Protein AF-A0A0D6EN74-F1 (afdb_monomer)

Radius of gyration: 19.86 Å; Cα contacts (8 Å, |Δi|>4): 616; chains: 1; bounding box: 44×55×67 Å

Foldseek 3Di:
DLVVPLAPVQQWGALVSQQVSCCVQAVADNAASNVLLCLLLLQFFALLRRIGGNDFDDDDAPFALPDPPPPPDTRGWQDPRGDYPLNRQDPVNDPGGGCLDELRQAFFLAQFAHGCVVPVRGRDHGHQVSVVQLQVLCVVVPQFLALSSLLLSSQVSQVVCVVPPPPGHAELNRLLNRQQVSLCQQAGQAAQRTGHCQRRQLQSQWDQHPVRGIGGHDRDGGPNGDHHPHRAHDLVRRLQRSLSSCVSHDQDPYPCSVCSVVVPQLVSLLVSLVSSVVVSPDPDDDSSVVSSQVVSVSSCCVSPVVDDFDFDDDDDDDRRRDHDPDRPDPDDD

Secondary structure (DSSP, 8-state):
-GGGTSS-TTSEEEHHHHHHHHHHHH-B-HHHHHHHHHHHHHHHEETTTTEEE--------SSBSSS--------S---GGG--TTSTT-TTT-S--GGG-BTTTB-SS-SSS--GGGTTT--SS--HHHHHHHHHHHHHTTSS--HHHHHHHHHHHHHHHHHH-TT----HHHHHHHHHHHHHHHHHSSBTTB--HHHHHHHHTEEE-TTS-EEE----PPTT----SS-B-IIIIIIHHHHHHHHTS-----TTHHHHHTT-HHHHHHHHHHHHHHH--S---HHHHHHHHHHHHHHHHHH-TTSPP-BPP--SS---B----SPP-----

Mean predicted aligned error: 8.68 Å

Organism: Sporidiobolus salmonicolor (NCBI:txid5005)

InterPro domains:
  IPR000028 Chloroperoxidase [PF01328] (1-229)
  IPR000028 Chloroperoxidase [PS51405] (1-240)
  IPR036851 Chloroperoxidase-like superfamily [G3DSA:1.10.489.10] (1-304)
  IPR036851 Chloroperoxidase-like superfamily [SSF47571] (1-120)

pLDDT: mean 79.27, std 16.76, range [29.66, 97.81]

Nearest PDB structures (foldseek):
  7pn7-assembly1_A  TM=7.694E-01  e=4.216E-12  Cyclocybe aegerita
  5fuj-assembly1_A  TM=8.544E-01  e=2.540E-07  Marasmius rotula
  8iag-assembly1_B  TM=7.886E-01  e=6.480E-07  Daldinia caldariorum
  7o1z-assembly1_A  TM=7.213E-01  e=5.331E-06  Hypoxylon sp. EC38
  2vml-assembly1_C  TM=6.020E-01  e=3.339E+00  Gloeobacter violaceus

Structure (mmCIF, N/CA/C/O backbone):
data_AF-A0A0D6EN74-F1
#
_entry.id   AF-A0A0D6EN74-F1
#
loop_
_atom_site.group_PDB
_atom_site.id
_atom_site.type_symbol
_atom_site.label_atom_id
_atom_site.label_alt_id
_atom_site.label_comp_id
_atom_site.label_asym_id
_atom_site.label_entity_id
_atom_site.label_seq_id
_atom_site.pdbx_PDB_ins_code
_atom_site.Cartn_x
_atom_site.Cartn_y
_atom_site.Cartn_z
_atom_site.occupancy
_atom_site.B_iso_or_equiv
_atom_site.auth_seq_id
_atom_site.auth_comp_id
_atom_site.auth_asym_id
_atom_site.auth_atom_id
_atom_site.pdbx_PDB_model_num
ATOM 1 N N . MET A 1 1 ? -6.741 -11.408 -1.636 1.00 91.38 1 MET A N 1
ATOM 2 C CA . MET A 1 1 ? -7.138 -12.039 -2.927 1.00 91.38 1 MET A CA 1
ATOM 3 C C . MET A 1 1 ? -6.604 -13.466 -3.103 1.00 91.38 1 MET A C 1
ATOM 5 O O . MET A 1 1 ? -7.407 -14.356 -3.370 1.00 91.38 1 MET A O 1
ATOM 9 N N . ALA A 1 2 ? -5.298 -13.719 -2.928 1.00 90.31 2 ALA A N 1
ATOM 10 C CA . ALA A 1 2 ? -4.702 -15.060 -3.064 1.00 90.31 2 ALA A CA 1
ATOM 11 C C . ALA A 1 2 ? -5.378 -16.127 -2.175 1.00 90.31 2 ALA A C 1
ATOM 13 O O . ALA A 1 2 ? -5.726 -17.198 -2.669 1.00 90.31 2 ALA A O 1
ATOM 14 N N . ASN A 1 3 ? -5.710 -15.795 -0.918 1.00 87.38 3 ASN A N 1
ATOM 15 C CA . ASN A 1 3 ? -6.420 -16.680 0.028 1.00 87.38 3 ASN A CA 1
ATOM 16 C C . ASN A 1 3 ? -7.761 -17.234 -0.496 1.00 87.38 3 ASN A C 1
ATOM 18 O O . ASN A 1 3 ? -8.247 -18.255 -0.009 1.00 87.38 3 ASN A O 1
ATOM 22 N N . TYR A 1 4 ? -8.347 -16.600 -1.513 1.00 90.50 4 TYR A N 1
ATOM 23 C CA . TYR A 1 4 ? -9.648 -16.952 -2.082 1.00 90.50 4 TYR A CA 1
ATOM 24 C C . TYR A 1 4 ? -9.564 -17.442 -3.531 1.00 90.50 4 TYR A C 1
ATOM 26 O O . TYR A 1 4 ? -10.587 -17.770 -4.117 1.00 90.50 4 TYR A O 1
ATOM 34 N N . GLY A 1 5 ? -8.362 -17.550 -4.106 1.00 91.31 5 GLY A N 1
ATOM 35 C CA . GLY A 1 5 ? -8.170 -18.070 -5.462 1.00 91.31 5 GLY A CA 1
ATOM 36 C C . GLY A 1 5 ? -8.477 -17.085 -6.594 1.00 91.31 5 GLY A C 1
ATOM 37 O O . GLY A 1 5 ? -8.414 -17.486 -7.749 1.00 91.31 5 GLY A O 1
ATOM 38 N N . TYR A 1 6 ? -8.745 -15.807 -6.292 1.00 94.94 6 TYR A N 1
ATOM 39 C CA . TYR A 1 6 ? -8.762 -14.740 -7.310 1.00 94.94 6 TYR A CA 1
ATOM 40 C C . TYR A 1 6 ? -7.369 -14.485 -7.902 1.00 94.94 6 TYR A C 1
ATOM 42 O O . TYR A 1 6 ? -7.235 -14.026 -9.029 1.00 94.94 6 TYR A O 1
ATOM 50 N N . LEU A 1 7 ? -6.330 -14.802 -7.129 1.00 95.31 7 LEU A N 1
ATOM 51 C CA . LEU A 1 7 ? -4.938 -14.849 -7.560 1.00 95.31 7 LEU A CA 1
ATOM 52 C C . LEU A 1 7 ? -4.366 -16.241 -7.256 1.00 95.31 7 LEU A C 1
ATOM 54 O O . LEU A 1 7 ? -4.891 -16.922 -6.363 1.00 95.31 7 LEU A O 1
ATOM 58 N N . PRO A 1 8 ? -3.285 -16.663 -7.942 1.00 93.31 8 PRO A N 1
ATOM 59 C CA . PRO A 1 8 ? -2.522 -17.849 -7.570 1.00 93.31 8 PRO A CA 1
ATOM 60 C C . PRO A 1 8 ? -2.249 -17.904 -6.060 1.00 93.31 8 PRO A C 1
ATOM 62 O O . PRO A 1 8 ? -1.683 -16.979 -5.479 1.00 93.31 8 PRO A O 1
ATOM 65 N N . ARG A 1 9 ? -2.652 -19.003 -5.410 1.00 89.12 9 ARG A N 1
ATOM 66 C CA . ARG A 1 9 ? -2.526 -19.182 -3.948 1.00 89.12 9 ARG A CA 1
ATOM 67 C C . ARG A 1 9 ? -1.078 -19.212 -3.460 1.00 89.12 9 ARG A C 1
ATOM 69 O O . ARG A 1 9 ? -0.836 -18.974 -2.288 1.00 89.12 9 ARG A O 1
ATOM 76 N N . ASN A 1 10 ? -0.133 -19.494 -4.353 1.00 86.56 10 ASN A N 1
ATOM 77 C CA . ASN A 1 10 ? 1.298 -19.434 -4.069 1.00 86.56 10 ASN A CA 1
ATOM 78 C C . ASN A 1 10 ? 1.866 -18.008 -4.136 1.00 86.56 10 ASN A C 1
ATOM 80 O O . ASN A 1 10 ? 3.066 -17.858 -3.965 1.00 86.56 10 ASN A O 1
ATOM 84 N N . GLY A 1 11 ? 1.060 -16.983 -4.434 1.00 88.50 11 GLY A N 1
ATOM 85 C CA . GLY A 1 11 ? 1.479 -15.577 -4.446 1.00 88.50 11 GLY A CA 1
ATOM 86 C C . GLY A 1 11 ? 2.495 -15.197 -5.519 1.00 88.50 11 GLY A C 1
ATOM 87 O O . GLY A 1 11 ? 3.052 -14.109 -5.457 1.00 88.50 11 GLY A O 1
ATOM 88 N N . ILE A 1 12 ? 2.737 -16.054 -6.514 1.00 92.12 12 ILE A N 1
ATOM 89 C CA . ILE A 1 12 ? 3.553 -15.704 -7.681 1.00 92.12 12 ILE A CA 1
ATOM 90 C C . ILE A 1 12 ? 2.605 -15.343 -8.814 1.00 92.12 12 ILE A C 1
ATOM 92 O O . ILE A 1 12 ? 1.909 -16.211 -9.349 1.00 92.12 12 ILE A O 1
ATOM 96 N N . ILE A 1 13 ? 2.545 -14.052 -9.129 1.00 93.88 13 ILE A N 1
ATOM 97 C CA . ILE A 1 13 ? 1.457 -13.457 -9.901 1.00 93.88 13 ILE A CA 1
ATOM 98 C C . ILE A 1 13 ? 1.981 -12.650 -11.084 1.00 93.88 13 ILE A C 1
ATOM 100 O O . ILE A 1 13 ? 3.044 -12.039 -11.024 1.00 93.88 13 ILE A O 1
ATOM 104 N N . THR A 1 14 ? 1.229 -12.655 -12.180 1.00 95.44 14 THR A N 1
ATOM 105 C CA . THR A 1 14 ? 1.465 -11.752 -13.315 1.00 95.44 14 THR A CA 1
ATOM 106 C C . THR A 1 14 ? 0.773 -10.408 -13.085 1.00 95.44 14 THR A C 1
ATOM 108 O O . THR A 1 14 ? -0.250 -10.341 -12.398 1.00 95.44 14 THR A O 1
ATOM 111 N N . ALA A 1 15 ? 1.276 -9.345 -13.715 1.00 93.62 15 ALA A N 1
ATOM 112 C CA . ALA A 1 15 ? 0.610 -8.042 -13.747 1.00 93.62 15 ALA A CA 1
ATOM 113 C C . ALA A 1 15 ? -0.834 -8.145 -14.264 1.00 93.62 15 ALA A C 1
ATOM 115 O O . ALA A 1 15 ? -1.741 -7.567 -13.677 1.00 93.62 15 ALA A O 1
ATOM 116 N N . GLU A 1 16 ? -1.082 -8.936 -15.310 1.00 95.56 16 GLU A N 1
ATOM 117 C CA . GLU A 1 16 ? -2.428 -9.128 -15.862 1.00 95.56 16 GLU A CA 1
ATOM 118 C C . GLU A 1 16 ? -3.388 -9.775 -14.851 1.00 95.56 16 GLU A C 1
ATOM 120 O O . GLU A 1 16 ? -4.513 -9.302 -14.674 1.00 95.56 16 GLU A O 1
ATOM 125 N N . GLN A 1 17 ? -2.933 -10.804 -14.125 1.00 97.44 17 GLN A N 1
ATOM 126 C CA . GLN A 1 17 ? -3.716 -11.416 -13.047 1.00 97.44 17 GLN A CA 1
ATOM 127 C C . GLN A 1 17 ? -4.023 -10.409 -11.936 1.00 97.44 17 GLN A C 1
ATOM 129 O O . GLN A 1 17 ? -5.157 -10.361 -11.463 1.00 97.44 17 GLN A O 1
ATOM 134 N N . ALA A 1 18 ? -3.044 -9.592 -11.536 1.00 96.69 18 ALA A N 1
ATOM 135 C CA . ALA A 1 18 ? -3.231 -8.559 -10.521 1.00 96.69 18 ALA A CA 1
ATOM 136 C C . ALA A 1 18 ? -4.262 -7.506 -10.961 1.00 96.69 18 ALA A C 1
ATOM 138 O O . ALA A 1 18 ? -5.170 -7.185 -10.192 1.00 96.69 18 ALA A O 1
ATOM 139 N N . ILE A 1 19 ? -4.180 -7.031 -12.209 1.00 96.44 19 ILE A N 1
ATOM 140 C CA . ILE A 1 19 ? -5.118 -6.059 -12.792 1.00 96.44 19 ILE A CA 1
ATOM 141 C C . ILE A 1 19 ? -6.534 -6.641 -12.841 1.00 96.44 19 ILE A C 1
ATOM 143 O O . ILE A 1 19 ? -7.473 -6.011 -12.351 1.00 96.44 19 ILE A O 1
ATOM 147 N N . SER A 1 20 ? -6.695 -7.847 -13.397 1.00 97.62 20 SER A N 1
ATOM 148 C CA . SER A 1 20 ? -8.009 -8.487 -13.524 1.00 97.62 20 SER A CA 1
ATOM 149 C C . SER A 1 20 ? -8.630 -8.752 -12.156 1.00 97.62 20 SER A C 1
ATOM 151 O O . SER A 1 20 ? -9.769 -8.362 -11.916 1.00 97.62 20 SER A O 1
ATOM 153 N N . ALA A 1 21 ? -7.870 -9.342 -11.228 1.00 97.25 21 ALA A N 1
ATOM 154 C CA . ALA A 1 21 ? -8.371 -9.644 -9.893 1.00 97.25 21 ALA A CA 1
ATOM 155 C C . ALA A 1 21 ? -8.753 -8.370 -9.128 1.00 97.25 21 ALA A C 1
ATOM 157 O O . ALA A 1 21 ? -9.801 -8.337 -8.490 1.00 97.25 21 ALA A O 1
ATOM 158 N N . SER A 1 22 ? -7.959 -7.299 -9.227 1.00 96.00 22 SER A N 1
ATOM 159 C CA . SER A 1 22 ? -8.266 -6.022 -8.565 1.00 96.00 22 SER A CA 1
ATOM 160 C C . SER A 1 22 ? -9.531 -5.377 -9.131 1.00 96.00 22 SER A C 1
ATOM 162 O O . SER A 1 22 ? -10.364 -4.862 -8.380 1.00 96.00 22 SER A O 1
ATOM 164 N N . LYS A 1 23 ? -9.729 -5.458 -10.450 1.00 95.56 23 LYS A N 1
ATOM 165 C CA . LYS A 1 23 ? -10.964 -5.010 -11.093 1.00 95.56 23 LYS A CA 1
ATOM 166 C C . LYS A 1 23 ? -12.166 -5.821 -10.618 1.00 95.56 23 LYS A C 1
ATOM 168 O O . LYS A 1 23 ? -13.164 -5.241 -10.189 1.00 95.56 23 LYS A O 1
ATOM 173 N N . ASP A 1 24 ? -12.074 -7.143 -10.652 1.00 95.06 24 ASP A N 1
ATOM 174 C CA . ASP A 1 24 ? -13.195 -8.024 -10.326 1.00 95.06 24 ASP A CA 1
ATOM 175 C C . ASP A 1 24 ? -13.570 -7.935 -8.844 1.00 95.06 24 ASP A C 1
ATOM 177 O O . ASP A 1 24 ? -14.741 -7.759 -8.505 1.00 95.06 24 ASP A O 1
A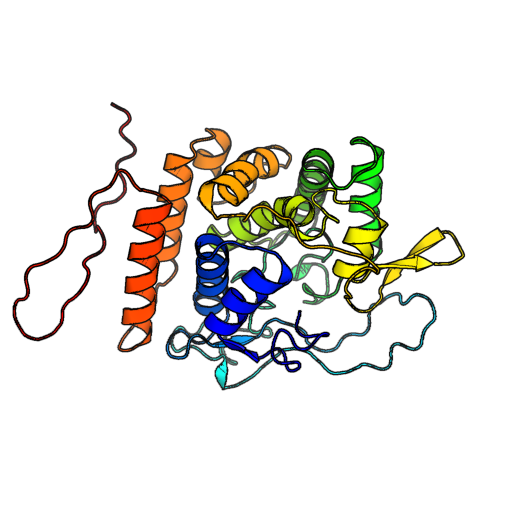TOM 181 N N . VAL A 1 25 ? -12.571 -7.972 -7.960 1.00 94.44 25 VAL A N 1
ATOM 182 C CA . VAL A 1 25 ? -12.763 -7.986 -6.506 1.00 94.44 25 VAL A CA 1
ATOM 183 C C . VAL A 1 25 ? -13.107 -6.607 -5.965 1.00 94.44 25 VAL A C 1
ATOM 185 O O . VAL A 1 25 ? -14.029 -6.489 -5.167 1.00 94.44 25 VAL A O 1
ATOM 188 N N . PHE A 1 26 ? -12.387 -5.566 -6.379 1.00 93.62 26 PHE A N 1
ATOM 189 C CA . PHE A 1 26 ? -12.444 -4.254 -5.730 1.00 93.62 26 PHE A CA 1
ATOM 190 C C . PHE A 1 26 ? -13.071 -3.159 -6.595 1.00 93.62 26 PHE A C 1
ATOM 192 O O . PHE A 1 26 ? -13.292 -2.053 -6.111 1.00 93.62 26 PHE A O 1
ATOM 199 N N . ASN A 1 27 ? -13.403 -3.451 -7.857 1.00 94.12 27 ASN A N 1
ATOM 200 C CA . ASN A 1 27 ? -13.812 -2.434 -8.833 1.00 94.12 27 ASN A CA 1
ATOM 201 C C . ASN A 1 27 ? -12.738 -1.343 -9.006 1.00 94.12 27 ASN A C 1
ATOM 203 O O . ASN A 1 27 ? -13.038 -0.165 -9.206 1.00 94.12 27 ASN A O 1
ATOM 207 N N . MET A 1 28 ? -11.469 -1.748 -8.891 1.00 93.50 28 MET A N 1
ATOM 208 C CA . MET A 1 28 ? -10.326 -0.920 -9.254 1.00 93.50 28 MET A CA 1
ATOM 209 C C . MET A 1 28 ? -10.323 -0.744 -10.769 1.00 93.50 28 MET A C 1
ATOM 211 O O . MET A 1 28 ? -10.392 -1.729 -11.509 1.00 93.50 28 MET A O 1
ATOM 215 N N . ASP A 1 29 ? -10.284 0.501 -11.232 1.00 92.75 29 ASP A N 1
ATOM 216 C CA . ASP A 1 29 ? -10.266 0.765 -12.661 1.00 92.75 29 ASP A CA 1
ATOM 217 C C . ASP A 1 29 ? -8.923 0.338 -13.268 1.00 92.75 29 ASP A C 1
ATOM 219 O O . ASP A 1 29 ? -7.903 0.203 -12.581 1.00 92.75 29 ASP A O 1
ATOM 223 N N . TYR A 1 30 ? -8.927 0.100 -14.578 1.00 90.31 30 TYR A N 1
ATOM 224 C CA . TYR A 1 30 ? -7.765 -0.437 -15.280 1.00 90.31 30 TYR A CA 1
ATOM 225 C C . TYR A 1 30 ? -6.533 0.464 -15.126 1.00 90.31 30 TYR A C 1
ATOM 227 O O . TYR A 1 30 ? -5.421 -0.046 -15.056 1.00 90.31 30 TYR A O 1
ATOM 235 N N . ASP A 1 31 ? -6.700 1.789 -15.051 1.00 88.06 31 ASP A N 1
ATOM 236 C CA . ASP A 1 31 ? -5.562 2.698 -14.912 1.00 88.06 31 ASP A CA 1
ATOM 237 C C . ASP A 1 31 ? -4.815 2.572 -13.592 1.00 88.06 31 ASP A C 1
ATOM 239 O O . ASP A 1 31 ? -3.589 2.459 -13.614 1.00 88.06 31 ASP A O 1
ATOM 243 N N . LEU A 1 32 ? -5.531 2.515 -12.475 1.00 89.25 32 LEU A N 1
ATOM 244 C CA . LEU A 1 32 ? -4.933 2.305 -11.169 1.00 89.25 32 LEU A CA 1
ATOM 245 C C . LEU A 1 32 ? -4.318 0.906 -11.066 1.00 89.25 32 LEU A C 1
ATOM 247 O O . LEU A 1 32 ? -3.164 0.771 -10.661 1.00 89.25 32 LEU A O 1
ATOM 251 N N . GLY A 1 33 ? -5.047 -0.126 -11.504 1.00 91.50 33 GLY A N 1
ATOM 252 C CA . GLY A 1 33 ? -4.545 -1.501 -11.481 1.00 91.50 33 GLY A CA 1
ATOM 253 C C . GLY A 1 33 ? -3.279 -1.678 -12.322 1.00 91.50 33 GLY A C 1
ATOM 254 O O . GLY A 1 33 ? -2.331 -2.334 -11.884 1.00 91.50 33 GLY A O 1
ATOM 255 N N . ALA A 1 34 ? -3.238 -1.072 -13.512 1.00 89.44 34 ALA A N 1
ATOM 256 C CA . ALA A 1 34 ? -2.082 -1.125 -14.402 1.00 89.44 34 ALA A CA 1
ATOM 257 C C . ALA A 1 34 ? -0.876 -0.372 -13.829 1.00 89.44 34 ALA A C 1
ATOM 259 O O . ALA A 1 34 ? 0.244 -0.870 -13.928 1.00 89.44 34 ALA A O 1
ATOM 260 N N . PHE A 1 35 ? -1.097 0.787 -13.200 1.00 86.25 35 PHE A N 1
ATOM 261 C CA . PHE A 1 35 ? -0.038 1.562 -12.553 1.00 86.25 35 PHE A CA 1
ATOM 262 C C . PHE A 1 35 ? 0.601 0.800 -11.383 1.00 86.25 35 PHE A C 1
ATOM 264 O O . PHE A 1 35 ? 1.811 0.585 -11.389 1.00 86.25 35 PHE A O 1
ATOM 271 N N . LEU A 1 36 ? -0.203 0.300 -10.438 1.00 89.25 36 LEU A N 1
ATOM 272 C CA . LEU A 1 36 ? 0.311 -0.446 -9.281 1.00 89.25 36 LEU A CA 1
ATOM 273 C C . LEU A 1 36 ? 1.001 -1.754 -9.700 1.00 89.25 36 LEU A C 1
ATOM 275 O O . LEU A 1 36 ? 2.048 -2.116 -9.166 1.00 89.25 36 LEU A O 1
ATOM 279 N N . SER A 1 37 ? 0.457 -2.449 -10.704 1.00 90.94 37 SER A N 1
ATOM 280 C CA . SER A 1 37 ? 1.079 -3.672 -11.229 1.00 90.94 37 SER A CA 1
ATOM 281 C C . SER A 1 37 ? 2.386 -3.386 -11.969 1.00 90.94 37 SER A C 1
ATOM 283 O O . SER A 1 37 ? 3.305 -4.204 -11.940 1.00 90.94 37 SER A O 1
ATOM 285 N N . PHE A 1 38 ? 2.497 -2.228 -12.626 1.00 86.81 38 PHE A N 1
ATOM 286 C CA . PHE A 1 38 ? 3.756 -1.790 -13.213 1.00 86.81 38 PHE A CA 1
ATOM 287 C C . PHE A 1 38 ? 4.817 -1.553 -12.148 1.00 86.81 38 PHE A C 1
ATOM 289 O O . PHE A 1 38 ? 5.913 -2.082 -12.302 1.00 86.81 38 PHE A O 1
ATOM 296 N N . GLU A 1 39 ? 4.497 -0.830 -11.074 1.00 83.81 39 GLU A N 1
ATOM 297 C CA . GLU A 1 39 ? 5.432 -0.608 -9.968 1.00 83.81 39 GLU A CA 1
ATOM 298 C C . GLU A 1 39 ? 5.906 -1.920 -9.342 1.00 83.81 39 GLU A C 1
ATOM 300 O O . GLU A 1 39 ? 7.111 -2.148 -9.211 1.00 83.81 39 GLU A O 1
ATOM 305 N N . ALA A 1 40 ? 4.970 -2.829 -9.056 1.00 88.06 40 ALA A N 1
ATOM 306 C CA . ALA A 1 40 ? 5.278 -4.141 -8.503 1.00 88.06 40 ALA A CA 1
ATOM 307 C C . ALA A 1 40 ? 6.258 -4.935 -9.383 1.00 88.06 40 ALA A C 1
ATOM 309 O O . ALA A 1 40 ? 7.202 -5.546 -8.883 1.00 88.06 40 ALA A O 1
ATOM 310 N N . VAL A 1 41 ? 6.071 -4.903 -10.706 1.00 87.06 41 VAL A N 1
ATOM 311 C CA . VAL A 1 41 ? 6.974 -5.564 -11.658 1.00 87.06 41 VAL A CA 1
ATOM 312 C C . VAL A 1 41 ? 8.306 -4.823 -11.783 1.00 87.06 41 VAL A C 1
ATOM 314 O O . VAL A 1 41 ? 9.353 -5.463 -11.812 1.00 87.06 41 VAL A O 1
ATOM 317 N N . ALA A 1 42 ? 8.281 -3.494 -11.862 1.00 81.69 42 ALA A N 1
ATOM 318 C CA . ALA A 1 42 ? 9.452 -2.652 -12.079 1.00 81.69 42 ALA A CA 1
ATOM 319 C C . ALA A 1 42 ? 10.448 -2.713 -10.916 1.00 81.69 42 ALA A C 1
ATOM 321 O O . ALA A 1 42 ? 11.658 -2.773 -11.148 1.00 81.69 42 ALA A O 1
ATOM 322 N N . PHE A 1 43 ? 9.935 -2.733 -9.685 1.00 80.75 43 PHE A N 1
ATOM 323 C CA . PHE A 1 43 ? 10.740 -2.639 -8.470 1.00 80.75 43 PHE A CA 1
ATOM 324 C C . PHE A 1 43 ? 10.714 -3.909 -7.603 1.00 80.75 43 PHE A C 1
ATOM 326 O O . PHE A 1 43 ? 11.490 -4.018 -6.656 1.00 80.75 43 PHE A O 1
ATOM 333 N N . GLY A 1 44 ? 9.891 -4.907 -7.925 1.00 81.06 44 GLY A N 1
ATOM 334 C CA . GLY A 1 44 ? 9.807 -6.156 -7.155 1.00 81.06 44 GLY A CA 1
ATOM 335 C C . GLY A 1 44 ? 9.736 -7.438 -7.987 1.00 81.06 44 GLY A C 1
ATOM 336 O O . GLY A 1 44 ? 9.766 -8.527 -7.414 1.00 81.06 44 GLY A O 1
ATOM 337 N N . GLY A 1 45 ? 9.643 -7.348 -9.315 1.00 84.81 45 GLY A N 1
ATOM 338 C CA . GLY A 1 45 ? 9.377 -8.495 -10.181 1.00 84.81 45 GLY A CA 1
ATOM 339 C C . GLY A 1 45 ? 10.295 -8.588 -11.387 1.00 84.81 45 GLY A C 1
ATOM 340 O O . GLY A 1 45 ? 11.309 -7.910 -11.471 1.00 84.81 45 GLY A O 1
ATOM 341 N N . ASN A 1 46 ? 9.910 -9.444 -12.332 1.00 85.88 46 ASN A N 1
ATOM 342 C CA . ASN A 1 46 ? 10.558 -9.690 -13.609 1.00 85.88 46 ASN A CA 1
ATOM 343 C C . ASN A 1 46 ? 9.876 -8.879 -14.716 1.00 85.88 46 ASN A C 1
ATOM 345 O O . ASN A 1 46 ? 8.761 -9.186 -15.136 1.00 85.88 46 ASN A O 1
ATOM 349 N N . LEU A 1 47 ? 10.580 -7.873 -15.231 1.00 82.44 47 LEU A N 1
ATOM 350 C CA . LEU A 1 47 ? 10.089 -6.978 -16.283 1.00 82.44 47 LEU A CA 1
ATOM 351 C C . LEU A 1 47 ? 9.857 -7.651 -17.642 1.00 82.44 47 LEU A C 1
ATOM 353 O O . LEU A 1 47 ? 9.040 -7.164 -18.419 1.00 82.44 47 LEU A O 1
ATOM 357 N N . ALA A 1 48 ? 10.548 -8.752 -17.944 1.00 82.88 48 ALA A N 1
ATOM 358 C CA . ALA A 1 48 ? 10.406 -9.446 -19.223 1.00 82.88 48 ALA A CA 1
ATOM 359 C C . ALA A 1 48 ? 9.161 -10.343 -19.265 1.00 82.88 48 ALA A C 1
ATOM 361 O O . ALA A 1 48 ? 8.581 -10.536 -20.332 1.00 82.88 48 ALA A O 1
ATOM 362 N N . THR A 1 49 ? 8.771 -10.902 -18.117 1.00 87.56 49 THR A N 1
ATOM 363 C CA . THR A 1 49 ? 7.612 -11.803 -17.983 1.00 87.56 49 THR A CA 1
ATOM 364 C C . THR A 1 49 ? 6.426 -11.155 -17.272 1.00 87.56 49 THR A C 1
ATOM 366 O O . THR A 1 49 ? 5.360 -11.760 -17.196 1.00 87.56 49 THR A O 1
ATOM 369 N N . SER A 1 50 ? 6.603 -9.941 -16.746 1.00 90.56 50 SER A N 1
ATOM 370 C CA . SER A 1 50 ? 5.625 -9.214 -15.932 1.00 90.56 50 SER A CA 1
ATOM 371 C C . SER A 1 50 ? 5.150 -10.007 -14.707 1.00 90.56 50 SER A C 1
ATOM 373 O O . SER A 1 50 ? 3.984 -9.918 -14.327 1.00 90.56 50 SER A O 1
ATOM 375 N N . VAL A 1 51 ? 6.042 -10.798 -14.100 1.00 91.19 51 VAL A N 1
ATOM 376 C CA . VAL A 1 51 ? 5.758 -11.654 -12.933 1.00 91.19 51 VAL A CA 1
ATOM 377 C C . VAL A 1 51 ? 6.399 -11.077 -11.678 1.00 91.19 51 VAL A C 1
ATOM 379 O O . VAL A 1 51 ? 7.570 -10.723 -11.694 1.00 91.19 51 VAL A O 1
ATOM 382 N N . PHE A 1 52 ? 5.675 -11.045 -10.565 1.00 90.00 52 PHE A N 1
ATOM 383 C CA . PHE A 1 52 ? 6.189 -10.623 -9.265 1.00 90.00 52 PHE A CA 1
ATOM 384 C C . PHE A 1 52 ? 5.634 -11.501 -8.137 1.00 90.00 52 PHE A C 1
ATOM 386 O O . PHE A 1 52 ? 4.656 -12.232 -8.310 1.00 90.00 52 PHE A O 1
ATOM 393 N N . SER A 1 53 ? 6.292 -11.454 -6.981 1.00 89.69 53 SER A N 1
ATOM 394 C CA . SER A 1 53 ? 5.806 -12.087 -5.753 1.00 89.69 53 SER A CA 1
ATOM 395 C C . SER A 1 53 ? 4.927 -11.089 -4.999 1.00 89.69 53 SER A C 1
ATOM 397 O O . SER A 1 53 ? 5.359 -9.971 -4.721 1.00 89.69 53 SER A O 1
ATOM 399 N N . SER A 1 54 ? 3.706 -11.493 -4.653 1.00 85.81 54 SER A N 1
ATOM 400 C CA . SER A 1 54 ? 2.728 -10.685 -3.918 1.00 85.81 54 SER A CA 1
ATOM 401 C C . SER A 1 54 ? 2.982 -10.616 -2.409 1.00 85.81 54 SER A C 1
ATOM 403 O O . SER A 1 54 ? 2.052 -10.237 -1.706 1.00 85.81 54 SER A O 1
ATOM 405 N N . ALA A 1 55 ? 4.181 -11.005 -1.951 1.00 72.94 55 ALA A N 1
ATOM 406 C CA . ALA A 1 55 ? 4.608 -11.154 -0.552 1.00 72.94 55 ALA A CA 1
ATOM 407 C C . ALA A 1 55 ? 4.134 -12.404 0.217 1.00 72.94 55 ALA A C 1
ATOM 409 O O . ALA A 1 55 ? 3.073 -12.952 -0.098 1.00 72.94 55 ALA A O 1
ATOM 410 N N . PHE A 1 56 ? 4.950 -12.731 1.248 1.00 59.84 56 PHE A N 1
ATOM 411 C CA . PHE A 1 56 ? 4.737 -13.482 2.511 1.00 59.84 56 PHE A CA 1
ATOM 412 C C . PHE A 1 56 ? 5.735 -14.628 2.823 1.00 59.84 56 PHE A C 1
ATOM 414 O O . PHE A 1 56 ? 5.495 -15.808 2.564 1.00 59.84 56 PHE A O 1
ATOM 421 N N . HIS A 1 57 ? 6.834 -14.302 3.520 1.00 47.12 57 HIS A N 1
ATOM 422 C CA . HIS A 1 57 ? 7.704 -15.296 4.169 1.00 47.12 57 HIS A CA 1
ATOM 423 C C . HIS A 1 57 ? 7.256 -15.587 5.613 1.00 47.12 57 HIS A C 1
ATOM 425 O O . HIS A 1 57 ? 6.965 -14.686 6.397 1.00 47.12 57 HIS A O 1
ATOM 431 N N . VAL A 1 58 ? 7.220 -16.878 5.953 1.00 44.47 58 VAL A N 1
ATOM 432 C CA . VAL A 1 58 ? 6.666 -17.468 7.180 1.00 44.47 58 VAL A CA 1
ATOM 433 C C . VAL A 1 58 ? 7.160 -16.783 8.462 1.00 44.47 58 VAL A C 1
ATOM 435 O O . VAL A 1 58 ? 8.240 -17.095 8.963 1.00 44.47 58 VAL A O 1
ATOM 438 N N . ARG A 1 59 ? 6.316 -15.950 9.078 1.00 47.56 59 ARG A N 1
ATOM 439 C CA . ARG A 1 59 ? 6.274 -15.803 10.539 1.00 47.56 59 ARG A CA 1
ATOM 440 C C . ARG A 1 59 ? 4.815 -15.859 10.999 1.00 47.56 59 ARG A C 1
ATOM 442 O O . ARG A 1 59 ? 3.974 -15.172 10.423 1.00 47.56 59 ARG A O 1
ATOM 449 N N . PRO A 1 60 ? 4.464 -16.709 11.982 1.00 49.09 60 PRO A N 1
ATOM 450 C CA . PRO A 1 60 ? 3.146 -16.631 12.597 1.00 49.09 60 PRO A CA 1
ATOM 451 C C . PRO A 1 60 ? 2.966 -15.235 13.219 1.00 49.09 60 PRO A C 1
ATOM 453 O O . PRO A 1 60 ? 3.946 -14.682 13.727 1.00 49.09 60 PRO A O 1
ATOM 456 N N . PRO A 1 61 ? 1.748 -14.663 13.216 1.00 51.22 61 PRO A N 1
ATOM 457 C CA . PRO A 1 61 ? 1.511 -13.396 13.886 1.00 51.22 61 PRO A CA 1
ATOM 458 C C . PRO A 1 61 ? 1.938 -13.492 15.349 1.00 51.22 61 PRO A C 1
ATOM 460 O O . PRO A 1 61 ? 1.628 -14.470 16.032 1.00 51.22 61 PRO A O 1
ATOM 463 N N . VAL A 1 62 ? 2.625 -12.460 15.839 1.00 52.03 62 VAL A N 1
ATOM 464 C CA . VAL A 1 62 ? 3.212 -12.451 17.186 1.00 52.03 62 VAL A CA 1
ATOM 465 C C . VAL A 1 62 ? 2.130 -12.574 18.273 1.00 52.03 62 VAL A C 1
ATOM 467 O O . VAL A 1 62 ? 2.445 -13.012 19.373 1.00 52.03 62 VAL A O 1
ATOM 470 N N . HIS A 1 63 ? 0.860 -12.243 17.990 1.00 56.50 63 HIS A N 1
ATOM 471 C CA . HIS A 1 63 ? -0.286 -12.367 18.908 1.00 56.50 63 HIS A CA 1
ATOM 472 C C . HIS A 1 63 ? -1.561 -12.811 18.155 1.00 56.50 63 HIS A C 1
ATOM 474 O O . HIS A 1 63 ? -2.262 -11.992 17.554 1.00 56.50 63 HIS A O 1
ATOM 480 N N . VAL A 1 64 ? -1.871 -14.111 18.189 1.00 66.12 64 VAL A N 1
ATOM 481 C CA . VAL A 1 64 ? -3.061 -14.712 17.552 1.00 66.12 64 VAL A CA 1
ATOM 482 C C . VAL A 1 64 ? -4.208 -14.830 18.563 1.00 66.12 64 VAL A C 1
ATOM 484 O O . VAL A 1 64 ? -3.971 -15.153 19.725 1.00 66.12 64 VAL A O 1
ATOM 487 N N . CYS A 1 65 ? -5.456 -14.636 18.127 1.00 66.75 65 CYS A N 1
ATOM 488 C CA . CYS A 1 65 ? -6.683 -14.604 18.946 1.00 66.75 65 CYS A CA 1
ATOM 489 C C . CYS A 1 65 ? -7.085 -15.915 19.674 1.00 66.75 65 CYS A C 1
ATOM 491 O O . CYS A 1 65 ? -8.231 -16.064 20.082 1.00 66.75 65 CYS A O 1
ATOM 493 N N . SER A 1 66 ? -6.163 -16.855 19.915 1.00 56.59 66 SER A N 1
ATOM 494 C CA . SER A 1 66 ? -6.369 -18.181 20.549 1.00 56.59 66 SER A CA 1
ATOM 495 C C . SER A 1 66 ? -6.778 -19.339 19.635 1.00 56.59 66 SER A C 1
ATOM 497 O O . SER A 1 66 ? -7.115 -20.416 20.128 1.00 56.59 66 SER A O 1
ATOM 499 N N . ARG A 1 67 ? -6.688 -19.200 18.308 1.00 54.12 67 ARG A N 1
ATOM 500 C CA . ARG A 1 67 ? -6.673 -20.374 17.420 1.00 54.12 67 ARG A CA 1
ATOM 501 C C . ARG A 1 67 ? -5.236 -20.715 17.074 1.00 54.12 67 ARG A C 1
ATOM 503 O O . ARG A 1 67 ? -4.458 -19.829 16.742 1.00 54.12 67 ARG A O 1
ATOM 510 N N . SER A 1 68 ? -4.892 -22.000 17.164 1.00 47.62 68 SER A N 1
ATOM 511 C CA . SER A 1 68 ? -3.658 -22.526 16.587 1.00 47.62 68 SER A CA 1
ATOM 512 C C . SER A 1 68 ? -3.714 -22.223 15.092 1.00 47.62 68 SER A C 1
ATOM 514 O O . SER A 1 68 ? -4.376 -22.926 14.330 1.00 47.62 68 SER A O 1
ATOM 516 N N . LEU A 1 69 ? -3.122 -21.100 14.692 1.00 51.06 69 LEU A N 1
ATOM 517 C CA . LEU A 1 69 ? -2.938 -20.743 13.300 1.00 51.06 69 LEU A CA 1
ATOM 518 C C . LEU A 1 69 ? -1.874 -21.704 12.785 1.00 51.06 69 LEU A C 1
ATOM 520 O O . LEU A 1 69 ? -0.680 -21.410 12.808 1.00 51.06 69 LEU A O 1
ATOM 524 N N . THR A 1 70 ? -2.287 -22.919 12.430 1.00 44.81 70 THR A N 1
ATOM 525 C CA . THR A 1 70 ? -1.406 -23.828 11.711 1.00 44.81 70 THR A CA 1
ATOM 526 C C . THR A 1 70 ? -1.031 -23.093 10.434 1.00 44.81 70 THR A C 1
ATOM 528 O O . THR A 1 70 ? -1.921 -22.710 9.677 1.00 44.81 70 THR A O 1
ATOM 531 N N . VAL A 1 71 ? 0.262 -22.806 10.262 1.00 47.44 71 VAL A N 1
ATOM 532 C CA . VAL A 1 71 ? 0.815 -22.049 9.133 1.00 47.44 71 VAL A CA 1
ATOM 533 C C . VAL A 1 71 ? 0.268 -22.642 7.839 1.00 47.44 71 VAL A C 1
ATOM 535 O O . VAL A 1 71 ? 0.716 -23.695 7.387 1.00 47.44 71 VAL A O 1
ATOM 538 N N . GLN A 1 72 ? -0.736 -21.996 7.255 1.00 42.09 72 GLN A N 1
ATOM 539 C CA . GLN A 1 72 ? -1.349 -22.464 6.025 1.00 42.09 72 GLN A CA 1
ATOM 540 C C . GLN A 1 72 ? -0.593 -21.846 4.851 1.00 42.09 72 GLN A C 1
ATOM 542 O O . GLN A 1 72 ? -1.111 -20.973 4.176 1.00 42.09 72 GLN A O 1
ATOM 547 N N . GLY A 1 73 ? 0.642 -22.314 4.648 1.00 49.47 73 GLY A N 1
ATOM 548 C CA . GLY A 1 73 ? 1.512 -21.952 3.526 1.00 49.47 73 GLY A CA 1
ATOM 549 C C . GLY A 1 73 ? 1.997 -20.497 3.523 1.00 49.47 73 GLY A C 1
ATOM 550 O O . GLY A 1 73 ? 1.261 -19.563 3.817 1.00 49.47 73 GLY A O 1
ATOM 551 N N . ALA A 1 74 ? 3.261 -20.294 3.158 1.00 55.53 74 ALA A N 1
ATOM 552 C CA . ALA A 1 74 ? 3.706 -18.991 2.676 1.00 55.53 74 ALA A CA 1
ATOM 553 C C . ALA A 1 74 ? 2.949 -18.652 1.379 1.00 55.53 74 ALA A C 1
ATOM 555 O O . ALA A 1 74 ? 2.797 -19.518 0.512 1.00 55.53 74 ALA A O 1
ATOM 556 N N . VAL A 1 75 ? 2.478 -17.416 1.246 1.00 59.12 75 VAL A N 1
ATOM 557 C CA . VAL A 1 75 ? 2.059 -16.849 -0.041 1.00 59.12 75 VAL A CA 1
ATOM 558 C C . VAL A 1 75 ? 3.277 -16.076 -0.556 1.00 59.12 75 VAL A C 1
ATOM 560 O O . VAL A 1 75 ? 3.975 -15.456 0.222 1.00 59.12 75 VAL A O 1
ATOM 563 N N . GLY A 1 76 ? 3.626 -16.164 -1.833 1.00 70.25 76 GLY A N 1
ATOM 564 C CA . GLY A 1 76 ? 4.792 -15.465 -2.378 1.00 70.25 76 GLY A CA 1
ATOM 565 C C . GLY A 1 76 ? 6.139 -15.991 -1.860 1.00 70.25 76 GLY A C 1
ATOM 566 O O . GLY A 1 76 ? 6.292 -17.167 -1.527 1.00 70.25 76 GLY A O 1
ATOM 567 N N . GLY A 1 77 ? 7.137 -15.107 -1.844 1.00 75.19 77 GLY A N 1
ATOM 568 C CA . GLY A 1 77 ? 8.517 -15.390 -1.437 1.00 75.19 77 GLY A CA 1
ATOM 569 C C . GLY A 1 77 ? 9.516 -15.429 -2.599 1.00 75.19 77 GLY A C 1
ATOM 570 O O . GLY A 1 77 ? 9.244 -14.930 -3.690 1.00 75.19 77 GLY A O 1
ATOM 571 N N . GLU A 1 78 ? 10.701 -15.988 -2.332 1.00 78.25 78 GLU A N 1
ATOM 572 C CA . GLU A 1 78 ? 11.760 -16.177 -3.331 1.00 78.25 78 GLU A CA 1
ATOM 573 C C . GLU A 1 78 ? 11.298 -17.156 -4.420 1.00 78.25 78 GLU A C 1
ATOM 575 O O . GLU A 1 78 ? 10.995 -18.314 -4.130 1.00 78.25 78 GLU A O 1
ATOM 580 N N . ASP A 1 79 ? 11.271 -16.715 -5.677 1.00 81.25 79 ASP A N 1
ATOM 581 C CA . ASP A 1 79 ? 10.943 -17.567 -6.818 1.00 81.25 79 ASP A CA 1
ATOM 582 C C . ASP A 1 79 ? 11.730 -17.119 -8.055 1.00 81.25 79 ASP A C 1
ATOM 584 O O . ASP A 1 79 ? 11.779 -15.939 -8.395 1.00 81.25 79 ASP A O 1
ATOM 588 N N . ALA A 1 80 ? 12.327 -18.067 -8.780 1.00 82.69 80 ALA A N 1
ATOM 589 C CA . ALA A 1 80 ? 13.142 -17.753 -9.954 1.00 82.69 80 ALA A CA 1
ATOM 590 C C . ALA A 1 80 ? 12.374 -16.995 -11.053 1.00 82.69 80 ALA A C 1
ATOM 592 O O . ALA A 1 80 ? 12.972 -16.267 -11.846 1.00 82.69 80 ALA A O 1
ATOM 593 N N . ARG A 1 81 ? 11.044 -17.134 -11.099 1.00 85.50 81 ARG A N 1
ATOM 594 C CA . ARG A 1 81 ? 10.180 -16.438 -12.061 1.00 85.50 81 ARG A CA 1
ATOM 595 C C . ARG A 1 81 ? 10.070 -14.942 -11.778 1.00 85.50 81 ARG A C 1
ATOM 597 O O . ARG A 1 81 ? 9.721 -14.200 -12.692 1.00 85.50 81 ARG A O 1
ATOM 604 N N . THR A 1 82 ? 10.362 -14.498 -10.554 1.00 81.94 82 THR A N 1
ATOM 605 C CA . THR A 1 82 ? 10.261 -13.088 -10.148 1.00 81.94 82 THR A CA 1
ATOM 606 C C . THR A 1 82 ? 11.571 -12.321 -10.318 1.00 81.94 82 THR A C 1
ATOM 608 O O . THR A 1 82 ? 11.596 -11.120 -10.078 1.00 81.94 82 THR A O 1
ATOM 611 N N . TYR A 1 83 ? 12.664 -12.970 -10.729 1.00 77.81 83 TYR A N 1
ATOM 612 C CA . TYR A 1 83 ? 13.960 -12.307 -10.893 1.00 77.81 83 TYR A CA 1
ATOM 613 C C . TYR A 1 83 ? 14.013 -11.458 -12.157 1.00 77.81 83 TYR A C 1
ATOM 615 O O . TYR A 1 83 ? 13.786 -11.957 -13.258 1.00 77.81 83 TYR A O 1
ATOM 623 N N . SER A 1 84 ? 14.361 -10.181 -12.009 1.00 67.38 84 SER A N 1
ATOM 624 C CA . SER A 1 84 ? 14.615 -9.278 -13.132 1.00 67.38 84 SER A CA 1
ATOM 625 C C . SER A 1 84 ? 16.101 -9.150 -13.450 1.00 67.38 84 SER A C 1
ATOM 627 O O . SER A 1 84 ? 16.964 -9.208 -12.575 1.00 67.38 84 SER A O 1
ATOM 629 N N . SER A 1 85 ? 16.390 -8.862 -14.721 1.00 56.88 85 SER A N 1
ATOM 630 C CA . SER A 1 85 ? 17.708 -8.439 -15.203 1.00 56.88 85 SER A CA 1
ATOM 631 C C . SER A 1 85 ? 18.140 -7.061 -14.683 1.00 56.88 85 SER A C 1
ATOM 633 O O . SER A 1 85 ? 19.263 -6.642 -14.939 1.00 56.88 85 SER A O 1
ATOM 635 N N . THR A 1 86 ? 17.267 -6.334 -13.981 1.00 55.56 86 THR A N 1
ATOM 636 C CA . THR A 1 86 ? 17.587 -5.041 -13.358 1.00 55.56 86 THR A CA 1
ATOM 637 C C . THR A 1 86 ? 18.398 -5.179 -12.064 1.00 55.56 86 THR A C 1
ATOM 639 O O . THR A 1 86 ? 18.743 -4.168 -11.462 1.00 55.56 86 THR A O 1
ATOM 642 N N . GLY A 1 87 ? 18.672 -6.404 -11.589 1.00 53.69 87 GLY A N 1
ATOM 643 C CA . GLY A 1 87 ? 19.315 -6.661 -10.287 1.00 53.69 87 GLY A CA 1
ATOM 644 C C . GLY A 1 87 ? 18.397 -6.390 -9.087 1.00 53.69 87 GLY A C 1
ATOM 645 O O . GLY A 1 87 ? 18.667 -6.800 -7.963 1.00 53.69 87 GLY A O 1
ATOM 646 N N . ILE A 1 88 ? 17.254 -5.754 -9.326 1.00 51.41 88 ILE A N 1
ATOM 647 C CA . ILE A 1 88 ? 16.180 -5.572 -8.366 1.00 51.41 88 ILE A CA 1
ATOM 648 C C . ILE A 1 88 ? 15.424 -6.904 -8.242 1.00 51.41 88 ILE A C 1
ATOM 650 O O . ILE A 1 88 ? 14.908 -7.436 -9.221 1.00 51.41 88 ILE A O 1
ATOM 654 N N . GLY A 1 89 ? 15.403 -7.471 -7.035 1.00 48.88 89 GLY A N 1
ATOM 655 C CA . GLY A 1 89 ? 14.743 -8.747 -6.738 1.00 48.88 89 GLY A CA 1
ATOM 656 C C . GLY A 1 89 ? 15.627 -9.982 -6.904 1.00 48.88 89 GLY A C 1
ATOM 657 O O . GLY A 1 89 ? 15.119 -11.081 -6.710 1.00 48.88 89 GLY A O 1
ATOM 658 N N . SER A 1 90 ? 16.917 -9.841 -7.239 1.00 51.53 90 SER A N 1
ATOM 659 C CA . SER A 1 90 ? 17.825 -10.993 -7.290 1.00 51.53 90 SER A CA 1
ATOM 660 C C . SER A 1 90 ? 18.310 -11.389 -5.893 1.00 51.53 90 SER A C 1
ATOM 662 O O . SER A 1 90 ? 18.431 -10.560 -4.985 1.00 51.53 90 SER A O 1
ATOM 664 N N . LYS A 1 91 ? 18.642 -12.675 -5.753 1.00 53.62 91 LYS A N 1
ATOM 665 C CA . LYS A 1 91 ? 19.258 -13.271 -4.560 1.00 53.62 91 LYS A CA 1
ATOM 666 C C . LYS A 1 91 ? 20.546 -12.560 -4.122 1.00 53.62 91 LYS A C 1
ATOM 668 O O . LYS A 1 91 ? 20.929 -12.645 -2.960 1.00 53.62 91 LYS A O 1
ATOM 673 N N . GLU A 1 92 ? 21.223 -11.865 -5.038 1.00 55.91 92 GLU A N 1
ATOM 674 C CA . GLU A 1 92 ? 22.484 -11.177 -4.747 1.00 55.91 92 GLU A CA 1
ATOM 675 C C . GLU A 1 92 ? 22.295 -9.805 -4.075 1.00 55.91 92 GLU A C 1
ATOM 677 O O . GLU A 1 92 ? 23.250 -9.291 -3.496 1.00 55.91 92 GLU A O 1
ATOM 682 N N . VAL A 1 93 ? 21.095 -9.206 -4.132 1.00 54.91 93 VAL A N 1
ATOM 683 C CA . VAL A 1 93 ? 20.880 -7.775 -3.811 1.00 54.91 93 VAL A CA 1
ATOM 684 C C . VAL A 1 93 ? 19.969 -7.553 -2.589 1.00 54.91 93 VAL A C 1
ATOM 686 O O . VAL A 1 93 ? 19.713 -6.413 -2.206 1.00 54.91 93 VAL A O 1
ATOM 689 N N . GLY A 1 94 ? 19.476 -8.602 -1.920 1.00 56.44 94 GLY A N 1
ATOM 690 C CA . GLY A 1 94 ? 18.713 -8.435 -0.675 1.00 56.44 94 GLY A CA 1
ATOM 691 C C . GLY A 1 94 ? 18.118 -9.718 -0.098 1.00 56.44 94 GLY A C 1
ATOM 692 O O . GLY A 1 94 ? 18.069 -10.746 -0.762 1.00 56.44 94 GLY A O 1
ATOM 693 N N . ARG A 1 95 ? 17.656 -9.644 1.159 1.00 61.66 95 ARG A N 1
ATOM 694 C CA . ARG A 1 95 ? 16.989 -10.756 1.870 1.00 61.66 95 ARG A CA 1
ATOM 695 C C . ARG A 1 95 ? 15.494 -10.897 1.537 1.00 61.66 95 ARG A C 1
ATOM 697 O O . ARG A 1 95 ? 14.900 -11.902 1.910 1.00 61.66 95 ARG A O 1
ATOM 704 N N . GLN A 1 96 ? 14.897 -9.900 0.879 1.00 72.25 96 GLN A N 1
ATOM 705 C CA . GLN A 1 96 ? 13.463 -9.822 0.581 1.00 72.25 96 GLN A CA 1
ATOM 706 C C . GLN A 1 96 ? 13.193 -9.668 -0.923 1.00 72.25 96 GLN A C 1
ATOM 708 O O . GLN A 1 96 ? 14.004 -9.103 -1.667 1.00 72.25 96 GLN A O 1
ATOM 713 N N . TYR A 1 97 ? 12.029 -10.161 -1.357 1.00 77.06 97 TYR A N 1
ATOM 714 C CA . TYR A 1 97 ? 11.654 -10.332 -2.763 1.00 77.06 97 TYR A CA 1
ATOM 715 C C . TYR A 1 97 ? 10.207 -9.905 -3.007 1.00 77.06 97 TYR A C 1
ATOM 717 O O . TYR A 1 97 ? 9.376 -9.981 -2.105 1.00 77.06 97 TYR A O 1
ATOM 725 N N . GLY A 1 98 ? 9.872 -9.539 -4.246 1.00 82.75 98 GLY A N 1
ATOM 726 C CA . GLY A 1 98 ? 8.509 -9.120 -4.556 1.00 82.75 98 GLY A CA 1
ATOM 727 C C . GLY A 1 98 ? 8.141 -7.822 -3.853 1.00 82.75 98 GLY A C 1
ATOM 728 O O . GLY A 1 98 ? 8.978 -6.933 -3.689 1.00 82.75 98 GLY A O 1
ATOM 729 N N . LEU A 1 99 ? 6.884 -7.754 -3.420 1.00 88.19 99 LEU A N 1
ATOM 730 C CA . LEU A 1 99 ? 6.359 -6.624 -2.661 1.00 88.19 99 LEU A CA 1
ATOM 731 C C . LEU A 1 99 ? 7.031 -6.449 -1.290 1.00 88.19 99 LEU A C 1
ATOM 733 O O . LEU A 1 99 ? 7.115 -5.317 -0.843 1.00 88.19 99 LEU A O 1
ATOM 737 N N . ASP A 1 100 ? 7.588 -7.504 -0.677 1.00 85.56 100 ASP A N 1
ATOM 738 C CA . ASP A 1 100 ? 8.282 -7.406 0.625 1.00 85.56 100 ASP A CA 1
ATOM 739 C C . ASP A 1 100 ? 9.623 -6.665 0.536 1.00 85.56 100 ASP A C 1
ATOM 741 O O . ASP A 1 100 ? 10.215 -6.329 1.556 1.00 85.56 100 ASP A O 1
ATOM 745 N N . ALA A 1 101 ? 10.160 -6.448 -0.669 1.00 83.12 101 ALA A N 1
ATOM 746 C CA . ALA A 1 101 ? 11.479 -5.858 -0.837 1.00 83.12 101 ALA A CA 1
ATOM 747 C C . ALA A 1 101 ? 11.517 -4.394 -0.364 1.00 83.12 101 ALA A C 1
ATOM 749 O O . ALA A 1 101 ? 11.075 -3.488 -1.078 1.00 83.12 101 ALA A O 1
ATOM 750 N N . HIS A 1 102 ? 12.119 -4.184 0.811 1.00 86.69 102 HIS A N 1
ATOM 751 C CA . HIS A 1 102 ? 12.208 -2.875 1.446 1.00 86.69 102 HIS A CA 1
ATOM 752 C C . HIS A 1 102 ? 12.879 -1.810 0.571 1.00 86.69 102 HIS A C 1
ATOM 754 O O . HIS A 1 102 ? 13.928 -2.044 -0.043 1.00 86.69 102 HIS A O 1
ATOM 760 N N . GLY A 1 103 ? 12.265 -0.626 0.523 1.00 82.88 103 GLY A N 1
ATOM 761 C CA . GLY A 1 103 ? 12.756 0.531 -0.225 1.00 82.88 103 GLY A CA 1
ATOM 762 C C . GLY A 1 103 ? 12.595 0.407 -1.741 1.00 82.88 103 GLY A C 1
ATOM 763 O O . GLY A 1 103 ? 13.204 1.181 -2.485 1.00 82.88 103 GLY A O 1
ATOM 764 N N . ARG A 1 104 ? 11.813 -0.572 -2.213 1.00 80.94 104 ARG A N 1
ATOM 765 C CA . ARG A 1 104 ? 11.568 -0.807 -3.641 1.00 80.94 104 ARG A CA 1
ATOM 766 C C . ARG A 1 104 ? 10.117 -0.604 -4.034 1.00 80.94 104 ARG A C 1
ATOM 768 O O . ARG A 1 104 ? 9.856 0.181 -4.927 1.00 80.94 104 ARG A O 1
ATOM 775 N N . VAL A 1 105 ? 9.203 -1.314 -3.384 1.00 82.06 105 VAL A N 1
ATOM 776 C CA . VAL A 1 105 ? 7.758 -1.051 -3.468 1.00 82.06 105 VAL A CA 1
ATOM 777 C C . VAL A 1 105 ? 7.268 -0.746 -2.063 1.00 82.06 105 VAL A C 1
ATOM 779 O O . VAL A 1 105 ? 6.717 0.323 -1.831 1.00 82.06 105 VAL A O 1
ATOM 782 N N . GLU A 1 106 ? 7.575 -1.639 -1.119 1.00 88.06 106 GLU A N 1
ATOM 783 C CA . GLU A 1 106 ? 7.375 -1.397 0.308 1.00 88.06 106 GLU A CA 1
ATOM 784 C C . GLU A 1 106 ? 8.219 -0.213 0.801 1.00 88.06 106 GLU A C 1
ATOM 786 O O . GLU A 1 106 ? 9.371 -0.016 0.386 1.00 88.06 106 GLU A O 1
ATOM 791 N N . GLY A 1 107 ? 7.614 0.578 1.687 1.00 89.75 107 GLY A N 1
ATOM 792 C CA . GLY A 1 107 ? 8.213 1.740 2.324 1.00 89.75 107 GLY A CA 1
ATOM 793 C C . GLY A 1 107 ? 7.754 1.909 3.773 1.00 89.75 107 GLY A C 1
ATOM 794 O O . GLY A 1 107 ? 6.750 1.343 4.209 1.00 89.75 107 GLY A O 1
ATOM 795 N N . ASP A 1 108 ? 8.499 2.740 4.501 1.00 94.31 108 ASP A N 1
ATOM 796 C CA . ASP A 1 108 ? 8.273 3.009 5.922 1.00 94.31 108 ASP A CA 1
ATOM 797 C C . ASP A 1 108 ? 6.979 3.797 6.195 1.00 94.31 108 ASP A C 1
ATOM 799 O O . ASP A 1 108 ? 6.378 4.400 5.305 1.00 94.31 108 ASP A O 1
ATOM 803 N N . ALA A 1 109 ? 6.563 3.817 7.465 1.00 95.25 109 ALA A N 1
ATOM 804 C CA . ALA A 1 109 ? 5.300 4.380 7.948 1.00 95.25 109 ALA A CA 1
ATOM 805 C C . ALA A 1 109 ? 4.047 3.723 7.353 1.00 95.25 109 ALA A C 1
ATOM 807 O O . ALA A 1 109 ? 3.024 4.378 7.158 1.00 95.25 109 ALA A O 1
ATOM 808 N N . SER A 1 110 ? 4.099 2.410 7.136 1.00 95.31 110 SER A N 1
ATOM 809 C CA . SER A 1 110 ? 2.942 1.592 6.761 1.00 95.31 110 SER A CA 1
ATOM 810 C C . SER A 1 110 ? 1.790 1.697 7.771 1.00 95.31 110 SER A C 1
ATOM 812 O O . SER A 1 110 ? 2.000 1.891 8.967 1.00 95.31 110 SER A O 1
ATOM 814 N N . ALA A 1 111 ? 0.540 1.533 7.326 1.00 95.38 111 ALA A N 1
ATOM 815 C CA . ALA A 1 111 ? -0.639 1.711 8.185 1.00 95.38 111 ALA A CA 1
ATOM 816 C C . ALA A 1 111 ? -0.706 0.710 9.356 1.00 95.38 111 ALA A C 1
ATOM 818 O O . ALA A 1 111 ? -1.003 1.096 10.490 1.00 95.38 111 ALA A O 1
ATOM 819 N N . THR A 1 112 ? -0.438 -0.570 9.081 1.00 93.94 112 THR A N 1
ATOM 820 C CA . THR A 1 112 ? -0.643 -1.690 10.023 1.00 93.94 112 THR A CA 1
ATOM 821 C C . THR A 1 112 ? 0.573 -2.608 10.177 1.00 93.94 112 THR A C 1
ATOM 823 O O . THR A 1 112 ? 0.481 -3.641 10.844 1.00 93.94 112 THR A O 1
ATOM 826 N N . ARG A 1 113 ? 1.700 -2.252 9.556 1.00 93.25 113 ARG A N 1
ATOM 827 C CA . ARG A 1 113 ? 2.979 -2.977 9.576 1.00 93.25 113 ARG A CA 1
ATOM 828 C C . ARG A 1 113 ? 4.060 -2.057 10.154 1.00 93.25 113 ARG A C 1
ATOM 830 O O . ARG A 1 113 ? 3.898 -0.841 10.114 1.00 93.25 113 ARG A O 1
ATOM 837 N N . GLN A 1 114 ? 5.116 -2.637 10.720 1.00 92.94 114 GLN A N 1
ATOM 838 C CA . GLN A 1 114 ? 6.262 -1.893 11.254 1.00 92.94 114 GLN A CA 1
ATOM 839 C C . GLN A 1 114 ? 7.317 -1.680 10.166 1.00 92.94 114 GLN A C 1
ATOM 841 O O . GLN A 1 114 ? 7.460 -2.514 9.278 1.00 92.94 114 GLN A O 1
ATOM 846 N N . ASP A 1 115 ? 8.083 -0.600 10.284 1.00 94.88 115 ASP A N 1
ATOM 847 C CA . ASP A 1 115 ? 9.240 -0.324 9.432 1.00 94.88 115 ASP A CA 1
ATOM 848 C C . ASP A 1 115 ? 10.254 -1.484 9.458 1.00 94.88 115 ASP A C 1
ATOM 850 O O . ASP A 1 115 ? 10.571 -2.026 10.525 1.00 94.88 115 ASP A O 1
ATOM 854 N N . TYR A 1 116 ? 10.837 -1.815 8.301 1.00 91.69 116 TYR A N 1
ATOM 855 C CA . TYR A 1 116 ? 11.780 -2.934 8.141 1.00 91.69 116 TYR A CA 1
ATOM 856 C C . TYR A 1 116 ? 12.915 -2.915 9.179 1.00 91.69 116 TYR A C 1
ATOM 858 O O . TYR A 1 116 ? 13.204 -3.921 9.836 1.00 91.69 116 TYR A O 1
ATOM 866 N N . ASN A 1 117 ? 13.532 -1.745 9.378 1.00 91.81 117 ASN A N 1
ATOM 867 C CA . ASN A 1 117 ? 14.667 -1.571 10.290 1.00 91.81 117 ASN A CA 1
ATOM 868 C C . ASN A 1 117 ? 14.271 -1.566 11.778 1.00 91.81 117 ASN A C 1
ATOM 870 O O . ASN A 1 117 ? 15.150 -1.594 12.638 1.00 91.81 117 ASN A O 1
ATOM 874 N N . LEU A 1 118 ? 12.971 -1.541 12.090 1.00 93.56 118 LEU A N 1
ATOM 875 C CA . LEU A 1 118 ? 12.442 -1.542 13.456 1.00 93.56 118 LEU A CA 1
ATOM 876 C C . LEU A 1 118 ? 11.836 -2.889 13.876 1.00 93.56 118 LEU A C 1
ATOM 878 O O . LEU A 1 118 ? 11.348 -2.999 15.001 1.00 93.56 118 LEU A O 1
ATOM 882 N N . ASN A 1 119 ? 11.843 -3.901 13.000 1.00 90.50 119 ASN A N 1
ATOM 883 C CA . ASN A 1 119 ? 11.175 -5.185 13.247 1.00 90.50 119 ASN A CA 1
ATOM 884 C C . ASN A 1 119 ? 11.969 -6.413 12.781 1.00 90.50 119 ASN A C 1
ATOM 886 O O . ASN A 1 119 ? 11.399 -7.361 12.242 1.00 90.50 119 ASN A O 1
ATOM 890 N N . ASP A 1 120 ? 13.297 -6.396 12.922 1.00 86.88 120 ASP A N 1
ATOM 891 C CA . ASP A 1 120 ? 14.174 -7.493 12.477 1.00 86.88 120 ASP A CA 1
ATOM 892 C C . ASP A 1 120 ? 13.950 -7.905 11.006 1.00 86.88 120 ASP A C 1
ATOM 894 O O . ASP A 1 120 ? 14.091 -9.077 10.636 1.00 86.88 120 ASP A O 1
ATOM 898 N N . GLY A 1 121 ? 13.578 -6.932 10.171 1.00 85.00 121 GLY A N 1
ATOM 899 C CA . GLY A 1 121 ? 13.278 -7.113 8.759 1.00 85.00 121 GLY A CA 1
ATOM 900 C C . GLY A 1 121 ? 11.877 -7.635 8.425 1.00 85.00 121 GLY A C 1
ATOM 901 O O . GLY A 1 121 ? 11.650 -8.021 7.285 1.00 85.00 121 GLY A O 1
ATOM 902 N N . ASP A 1 122 ? 10.942 -7.689 9.376 1.00 85.12 122 ASP A N 1
ATOM 903 C CA . ASP A 1 122 ? 9.534 -8.026 9.121 1.00 85.12 122 ASP A CA 1
ATOM 904 C C . ASP A 1 122 ? 8.707 -6.751 8.888 1.00 85.12 122 ASP A C 1
ATOM 906 O O . ASP A 1 122 ? 8.185 -6.142 9.822 1.00 85.12 122 ASP A O 1
ATOM 910 N N . ASN A 1 123 ? 8.611 -6.340 7.626 1.00 88.56 123 ASN A N 1
ATOM 911 C CA . ASN A 1 123 ? 7.839 -5.183 7.154 1.00 88.56 123 ASN A CA 1
ATOM 912 C C . ASN A 1 123 ? 6.469 -5.571 6.565 1.00 88.56 123 ASN A C 1
ATOM 914 O O . ASN A 1 123 ? 5.756 -4.731 6.023 1.00 88.56 123 ASN A O 1
ATOM 918 N N . HIS A 1 124 ? 6.079 -6.843 6.670 1.00 85.81 124 HIS A N 1
ATOM 919 C CA . HIS A 1 124 ? 4.931 -7.397 5.946 1.00 85.81 124 HIS A CA 1
ATOM 920 C C . HIS A 1 124 ? 3.844 -7.957 6.866 1.00 85.81 124 HIS A C 1
ATOM 922 O O . HIS A 1 124 ? 2.650 -7.898 6.540 1.00 85.81 124 HIS A O 1
ATOM 928 N N . SER A 1 125 ? 4.216 -8.451 8.050 1.00 85.81 125 SER A N 1
ATOM 929 C CA . SER A 1 125 ? 3.267 -9.024 9.006 1.00 85.81 125 SER A CA 1
ATOM 930 C C . SER A 1 125 ? 2.462 -7.938 9.720 1.00 85.81 125 SER A C 1
ATOM 932 O O . SER A 1 125 ? 3.014 -7.040 10.354 1.00 85.81 125 SER A O 1
ATOM 934 N N . GLY A 1 126 ? 1.131 -8.032 9.652 1.00 87.12 126 GLY A N 1
ATOM 935 C CA . GLY A 1 126 ? 0.240 -7.108 10.353 1.00 87.12 126 GLY A CA 1
ATOM 936 C C . GLY A 1 126 ? 0.416 -7.173 11.875 1.00 87.12 126 GLY A C 1
ATOM 937 O O . GLY A 1 126 ? 0.451 -8.257 12.462 1.00 87.12 126 GLY A O 1
ATOM 938 N N . ILE A 1 127 ? 0.488 -6.009 12.528 1.00 88.81 127 ILE A N 1
ATOM 939 C CA . ILE A 1 127 ? 0.706 -5.901 13.975 1.00 88.81 127 ILE A CA 1
ATOM 940 C C . ILE A 1 127 ? -0.567 -5.390 14.669 1.00 88.81 127 ILE A C 1
ATOM 942 O O . ILE A 1 127 ? -1.022 -4.281 14.373 1.00 88.81 127 ILE A O 1
ATOM 946 N N . PRO A 1 128 ? -1.126 -6.130 15.648 1.00 91.06 128 PRO A N 1
ATOM 947 C CA . PRO A 1 128 ? -2.359 -5.733 16.333 1.00 91.06 128 PRO A CA 1
ATOM 948 C C . PRO A 1 128 ? -2.325 -4.334 16.961 1.00 91.06 128 PRO A C 1
ATOM 950 O O . PRO A 1 128 ? -3.298 -3.590 16.859 1.00 91.06 128 PRO A O 1
ATOM 953 N N . SER A 1 129 ? -1.201 -3.938 17.567 1.00 92.19 129 SER A N 1
ATOM 954 C CA . SER A 1 129 ? -1.048 -2.597 18.149 1.00 92.19 129 SER A CA 1
ATOM 955 C C . SER A 1 129 ? -1.015 -1.488 17.095 1.00 92.19 129 SER A C 1
ATOM 957 O O . SER A 1 129 ? -1.434 -0.371 17.383 1.00 92.19 129 SER A O 1
ATOM 959 N N . TRP A 1 130 ? -0.581 -1.780 15.866 1.00 94.19 130 TRP A N 1
ATOM 960 C CA . TRP A 1 130 ? -0.647 -0.825 14.762 1.00 94.19 130 TRP A CA 1
ATOM 961 C C . TRP A 1 130 ? -2.075 -0.670 14.244 1.00 94.19 130 TRP A C 1
ATOM 963 O O . TRP A 1 130 ? -2.537 0.454 14.067 1.00 94.19 130 TRP A O 1
ATOM 973 N N . PHE A 1 131 ? -2.821 -1.769 14.099 1.00 95.31 131 PHE A N 1
ATOM 974 C CA . PHE A 1 131 ? -4.241 -1.686 13.747 1.00 95.31 131 PHE A CA 1
ATOM 975 C C . PHE A 1 131 ? -5.080 -0.990 14.826 1.00 95.31 131 PHE A C 1
ATOM 977 O O . PHE A 1 131 ? -5.963 -0.199 14.503 1.00 95.31 131 PHE A O 1
ATOM 984 N N . ALA A 1 132 ? -4.771 -1.197 16.109 1.00 94.31 132 ALA A N 1
ATOM 985 C CA . ALA A 1 132 ? -5.434 -0.486 17.203 1.00 94.31 132 ALA A CA 1
ATOM 986 C C . ALA A 1 132 ? -5.319 1.047 17.069 1.00 94.31 132 ALA A C 1
ATOM 988 O O . ALA A 1 132 ? -6.269 1.763 17.376 1.00 94.31 132 ALA A O 1
ATOM 989 N N . ARG A 1 133 ? -4.212 1.561 16.517 1.00 96.06 133 ARG A N 1
ATOM 990 C CA . ARG A 1 133 ? -4.042 3.002 16.259 1.00 96.06 133 ARG A CA 1
ATOM 991 C C . ARG A 1 133 ? -4.976 3.512 15.163 1.00 96.06 133 ARG A C 1
ATOM 993 O O . ARG A 1 133 ? -5.462 4.634 15.270 1.00 96.06 133 ARG A O 1
ATOM 1000 N N . LEU A 1 134 ? -5.276 2.696 14.147 1.00 96.06 134 LEU A N 1
ATOM 1001 C CA . LEU A 1 134 ? -6.307 3.021 13.155 1.00 96.06 134 LEU A CA 1
ATOM 1002 C C . LEU A 1 134 ? -7.693 3.092 13.809 1.00 96.06 134 LEU A C 1
ATOM 1004 O O . LEU A 1 134 ? -8.451 4.024 13.552 1.00 96.06 134 LEU A O 1
ATOM 1008 N N . VAL A 1 135 ? -8.006 2.139 14.692 1.00 95.31 135 VAL A N 1
ATOM 1009 C CA . VAL A 1 135 ? -9.254 2.131 15.476 1.00 95.31 135 VAL A CA 1
ATOM 1010 C C . VAL A 1 135 ? -9.377 3.394 16.330 1.00 95.31 135 VAL A C 1
ATOM 1012 O O . VAL A 1 135 ? -10.436 4.020 16.356 1.00 95.31 135 VAL A O 1
ATOM 1015 N N . ASP A 1 136 ? -8.304 3.811 16.997 1.00 95.88 136 ASP A N 1
ATOM 1016 C CA . ASP A 1 136 ? -8.311 5.028 17.809 1.00 95.88 136 ASP A CA 1
ATOM 1017 C C . ASP A 1 136 ? -8.407 6.300 16.958 1.00 95.88 136 ASP A C 1
ATOM 1019 O O . ASP A 1 136 ? -9.160 7.213 17.303 1.00 95.88 136 ASP A O 1
ATOM 1023 N N . ALA A 1 137 ? -7.733 6.344 15.804 1.00 96.75 137 ALA A N 1
ATOM 1024 C CA . ALA A 1 137 ? -7.883 7.435 14.846 1.00 96.75 137 ALA A CA 1
ATOM 1025 C C . ALA A 1 137 ? -9.334 7.556 14.347 1.00 96.75 137 ALA A C 1
ATOM 1027 O O . ALA A 1 137 ? -9.856 8.668 14.276 1.00 96.75 137 ALA A O 1
ATOM 1028 N N . ALA A 1 138 ? -10.016 6.438 14.078 1.00 95.81 138 ALA A N 1
ATOM 1029 C CA . ALA A 1 138 ? -11.424 6.432 13.679 1.00 95.81 138 ALA A CA 1
ATOM 1030 C C . ALA A 1 138 ? -12.344 7.007 14.762 1.00 95.81 138 ALA A C 1
ATOM 1032 O O . ALA A 1 138 ? -13.176 7.862 14.464 1.00 95.81 138 ALA A O 1
ATOM 1033 N N . LYS A 1 139 ? -12.163 6.619 16.034 1.00 94.94 139 LYS A N 1
ATOM 1034 C CA . LYS A 1 139 ? -12.971 7.133 17.161 1.00 94.94 139 LYS A CA 1
ATOM 1035 C C . LYS A 1 139 ? -12.934 8.659 17.261 1.00 94.94 139 LYS A C 1
ATOM 1037 O O . LYS A 1 139 ? -13.955 9.277 17.545 1.00 94.94 139 LYS A O 1
ATOM 1042 N N . VAL A 1 140 ? -11.770 9.261 17.018 1.00 95.31 140 VAL A N 1
ATOM 1043 C CA . VAL A 1 140 ? -11.586 10.721 17.084 1.00 95.31 140 VAL A CA 1
ATOM 1044 C C . VAL A 1 140 ? -12.124 11.426 15.831 1.00 95.31 140 VAL A C 1
ATOM 1046 O O . VAL A 1 140 ? -12.493 12.594 15.900 1.00 95.31 140 VAL A O 1
ATOM 1049 N N . ASN A 1 141 ? -12.225 10.724 14.699 1.00 93.81 141 ASN A N 1
ATOM 1050 C CA . ASN A 1 141 ? -12.603 11.285 13.398 1.00 93.81 141 ASN A CA 1
ATOM 1051 C C . ASN A 1 141 ? -13.996 10.833 12.917 1.00 93.81 141 ASN A C 1
ATOM 1053 O O . ASN A 1 141 ? -14.219 10.651 11.722 1.00 93.81 141 ASN A O 1
ATOM 1057 N N . GLY A 1 142 ? -14.953 10.667 13.835 1.00 86.94 142 GLY A N 1
ATOM 1058 C CA . GLY A 1 142 ? -16.358 10.401 13.489 1.00 86.94 142 GLY A CA 1
ATOM 1059 C C . GLY A 1 142 ? -16.776 8.926 13.477 1.00 86.94 142 GLY A C 1
ATOM 1060 O O . GLY A 1 142 ? -17.892 8.625 13.071 1.00 86.94 142 GLY A O 1
ATOM 1061 N N . GLY A 1 143 ? -15.926 8.015 13.956 1.00 83.69 143 GLY A N 1
ATOM 1062 C CA . GLY A 1 143 ? -16.274 6.617 14.244 1.00 83.69 143 GLY A CA 1
ATOM 1063 C C . GLY A 1 143 ? -16.075 5.623 13.096 1.00 83.69 143 GLY A C 1
ATOM 1064 O O . GLY A 1 143 ? -16.225 4.424 13.313 1.00 83.69 143 GLY A O 1
ATOM 1065 N N . GLU A 1 144 ? -15.690 6.089 11.909 1.00 91.44 144 GLU A N 1
ATOM 1066 C CA . GLU A 1 144 ? -15.454 5.262 10.719 1.00 91.44 144 GLU A CA 1
ATOM 1067 C C . GLU A 1 144 ? -14.010 5.390 10.220 1.00 91.44 144 GLU A C 1
ATOM 1069 O O . GLU A 1 144 ? -13.299 6.343 10.546 1.00 91.44 144 GLU A O 1
ATOM 1074 N N . PHE A 1 145 ? -13.574 4.444 9.386 1.00 95.06 145 PHE A N 1
ATOM 1075 C CA . PHE A 1 145 ? -12.270 4.481 8.719 1.00 95.06 145 PHE A CA 1
ATOM 1076 C C . PHE A 1 145 ? -12.317 5.366 7.470 1.00 95.06 145 PHE A C 1
ATOM 1078 O O . PHE A 1 145 ? -12.032 4.927 6.361 1.00 95.06 145 PHE A O 1
ATOM 1085 N N . ASN A 1 146 ? -12.728 6.616 7.661 1.00 93.06 146 ASN A N 1
ATOM 1086 C CA . ASN A 1 146 ? -12.770 7.628 6.614 1.00 93.06 146 ASN A CA 1
ATOM 1087 C C . ASN A 1 146 ? -11.376 8.228 6.342 1.00 93.06 146 ASN A C 1
ATOM 1089 O O . ASN A 1 146 ? -10.421 8.003 7.089 1.00 93.06 146 ASN A O 1
ATOM 1093 N N . HIS A 1 147 ? -11.278 9.064 5.303 1.00 92.50 147 HIS A N 1
ATOM 1094 C CA . HIS A 1 147 ? -10.029 9.748 4.942 1.00 92.50 147 HIS A CA 1
ATOM 1095 C C . HIS A 1 147 ? -9.442 10.594 6.079 1.00 92.50 147 HIS A C 1
ATOM 1097 O O . HIS A 1 147 ? -8.226 10.672 6.208 1.00 92.50 147 HIS A O 1
ATOM 1103 N N . ALA A 1 148 ? -10.261 11.201 6.945 1.00 94.81 148 ALA A N 1
ATOM 1104 C CA . ALA A 1 148 ? -9.741 11.952 8.091 1.00 94.81 148 ALA A CA 1
ATOM 1105 C C . ALA A 1 148 ? -9.041 11.026 9.103 1.00 94.81 148 ALA A C 1
ATOM 1107 O O . ALA A 1 148 ? -7.954 11.347 9.586 1.00 94.81 148 ALA A O 1
ATOM 1108 N N . ALA A 1 149 ? -9.615 9.850 9.373 1.00 96.44 149 ALA A N 1
ATOM 1109 C CA . ALA A 1 149 ? -9.019 8.840 10.240 1.00 96.44 149 ALA A CA 1
ATOM 1110 C C . ALA A 1 149 ? -7.715 8.270 9.658 1.00 96.44 149 ALA A C 1
ATOM 1112 O O . ALA A 1 149 ? -6.711 8.192 10.370 1.00 96.44 149 ALA A O 1
ATOM 1113 N N . THR A 1 150 ? -7.698 7.899 8.374 1.00 95.94 150 THR A N 1
ATOM 1114 C CA . THR A 1 150 ? -6.504 7.320 7.737 1.00 95.94 150 THR A CA 1
ATOM 1115 C C . THR A 1 150 ? -5.388 8.356 7.573 1.00 95.94 150 THR A C 1
ATOM 1117 O O . THR A 1 150 ? -4.234 8.053 7.871 1.00 95.94 150 THR A O 1
ATOM 1120 N N . ASN A 1 151 ? -5.713 9.610 7.253 1.00 95.88 151 ASN A N 1
ATOM 1121 C CA . ASN A 1 151 ? -4.743 10.709 7.212 1.00 95.88 151 ASN A CA 1
ATOM 1122 C C . ASN A 1 151 ? -4.152 11.025 8.596 1.00 95.88 151 ASN A C 1
ATOM 1124 O O . ASN A 1 151 ? -2.940 11.212 8.735 1.00 95.88 151 ASN A O 1
ATOM 1128 N N . ALA A 1 152 ? -4.987 11.044 9.641 1.00 96.94 152 ALA A N 1
ATOM 1129 C CA . ALA A 1 152 ? -4.516 11.218 11.012 1.00 96.94 152 ALA A CA 1
ATOM 1130 C C . ALA A 1 152 ? -3.585 10.071 11.436 1.00 96.94 152 ALA A C 1
ATOM 1132 O O . ALA A 1 152 ? -2.562 10.320 12.082 1.00 96.94 152 ALA A O 1
ATOM 1133 N N . LEU A 1 153 ? -3.906 8.830 11.050 1.00 97.81 153 LEU A N 1
ATOM 1134 C CA . LEU A 1 153 ? -3.047 7.674 11.291 1.00 97.81 153 LEU A CA 1
ATOM 1135 C C . LEU A 1 153 ? -1.698 7.820 10.584 1.00 97.81 153 LEU A C 1
ATOM 1137 O O . LEU A 1 153 ? -0.673 7.657 11.244 1.00 97.81 153 LEU A O 1
ATOM 1141 N N . TYR A 1 154 ? -1.676 8.175 9.295 1.00 97.19 154 TYR A N 1
ATOM 1142 C CA . TYR A 1 154 ? -0.428 8.437 8.568 1.00 97.19 154 TYR A CA 1
ATOM 1143 C C . TYR A 1 154 ? 0.445 9.438 9.317 1.00 97.19 154 TYR A C 1
ATOM 1145 O O . TYR A 1 154 ? 1.608 9.156 9.602 1.00 97.19 154 TYR A O 1
ATOM 1153 N N . GLY A 1 155 ? -0.125 10.570 9.737 1.00 96.94 155 GLY A N 1
ATOM 1154 C CA . GLY A 1 155 ? 0.642 11.580 10.455 1.00 96.94 155 GLY A CA 1
ATOM 1155 C C . GLY A 1 155 ? 1.248 11.073 11.763 1.00 96.94 155 GLY A C 1
ATOM 1156 O O . GLY A 1 155 ? 2.342 11.487 12.150 1.00 96.94 155 GLY A O 1
ATOM 1157 N N . GLN A 1 156 ? 0.569 10.160 12.460 1.00 97.44 156 GLN A N 1
ATOM 1158 C CA . GLN A 1 156 ? 1.136 9.496 13.632 1.00 97.44 156 GLN A CA 1
ATOM 1159 C C . GLN A 1 156 ? 2.240 8.497 13.247 1.00 97.44 156 GLN A C 1
ATOM 1161 O O . GLN A 1 156 ? 3.299 8.524 13.869 1.00 97.44 156 GLN A O 1
ATOM 1166 N N . ASN A 1 157 ? 2.016 7.642 12.242 1.00 97.19 157 ASN A N 1
ATOM 1167 C CA . ASN A 1 157 ? 2.978 6.622 11.800 1.00 97.19 157 ASN A CA 1
ATOM 1168 C C . ASN A 1 157 ? 4.265 7.277 11.291 1.00 97.19 157 ASN A C 1
ATOM 1170 O O . ASN A 1 157 ? 5.340 6.950 11.776 1.00 97.19 157 ASN A O 1
ATOM 1174 N N . ALA A 1 158 ? 4.151 8.284 10.426 1.00 96.00 158 ALA A N 1
ATOM 1175 C CA . ALA A 1 158 ? 5.284 9.024 9.886 1.00 96.00 158 ALA A CA 1
ATOM 1176 C C . ALA A 1 158 ? 6.122 9.707 10.982 1.00 96.00 158 ALA A C 1
ATOM 1178 O O . ALA A 1 158 ? 7.350 9.697 10.921 1.00 96.00 158 ALA A O 1
ATOM 1179 N N . ARG A 1 159 ? 5.488 10.251 12.034 1.00 95.94 159 ARG A N 1
ATOM 1180 C CA . ARG A 1 159 ? 6.219 10.785 13.200 1.00 95.94 159 ARG A CA 1
ATOM 1181 C C . ARG A 1 159 ? 6.980 9.700 13.958 1.00 95.94 159 ARG A C 1
ATOM 1183 O O . ARG A 1 159 ? 8.095 9.959 14.401 1.00 95.94 159 ARG A O 1
ATOM 1190 N N . LEU A 1 160 ? 6.395 8.513 14.116 1.00 95.50 160 LEU A N 1
ATOM 1191 C CA . LEU A 1 160 ? 7.065 7.389 14.773 1.00 95.50 160 LEU A CA 1
ATOM 1192 C C . LEU A 1 160 ? 8.245 6.877 13.947 1.00 95.50 160 LEU A C 1
ATOM 1194 O O . LEU A 1 160 ? 9.311 6.669 14.522 1.00 95.50 160 LEU A O 1
ATOM 1198 N N . SER A 1 161 ? 8.085 6.733 12.632 1.00 95.31 161 SER A N 1
ATOM 1199 C CA . SER A 1 161 ? 9.174 6.344 11.733 1.00 95.31 161 SER A CA 1
ATOM 1200 C C . SER A 1 161 ? 10.315 7.357 11.784 1.00 95.31 161 SER A C 1
ATOM 1202 O O . SER A 1 161 ? 11.445 6.980 12.067 1.00 95.31 161 SER A O 1
ATOM 1204 N N . LEU A 1 162 ? 10.043 8.662 11.655 1.00 93.94 162 LEU A N 1
ATOM 1205 C CA . LEU A 1 162 ? 11.094 9.685 11.766 1.00 93.94 162 LEU A CA 1
ATOM 1206 C C . LEU A 1 162 ? 11.813 9.683 13.121 1.00 93.94 162 LEU A C 1
ATOM 1208 O O . LEU A 1 162 ? 13.017 9.919 13.180 1.00 93.94 162 LEU A O 1
ATOM 1212 N N . ALA A 1 163 ? 11.078 9.464 14.213 1.00 95.31 163 ALA A N 1
ATOM 1213 C CA . ALA A 1 163 ? 11.651 9.510 15.552 1.00 95.31 163 ALA A CA 1
ATOM 1214 C C . ALA A 1 163 ? 12.517 8.283 15.870 1.00 95.31 163 ALA A C 1
ATOM 1216 O O . ALA A 1 163 ? 13.463 8.401 16.646 1.00 95.31 163 ALA A O 1
ATOM 1217 N N . ASN A 1 164 ? 12.187 7.119 15.302 1.00 96.31 164 ASN A N 1
ATOM 1218 C CA . ASN A 1 164 ? 12.761 5.844 15.734 1.00 96.31 164 ASN A CA 1
ATOM 1219 C C . ASN A 1 164 ? 13.579 5.125 14.651 1.00 96.31 164 ASN A C 1
ATOM 1221 O O . ASN A 1 164 ? 14.418 4.301 15.002 1.00 96.31 164 ASN A O 1
ATOM 1225 N N . ASN A 1 165 ? 13.374 5.432 13.366 1.00 95.56 165 ASN A N 1
ATOM 1226 C CA . ASN A 1 165 ? 14.021 4.786 12.219 1.00 95.56 165 ASN A CA 1
ATOM 1227 C C . ASN A 1 165 ? 15.006 5.749 11.518 1.00 95.56 165 ASN A C 1
ATOM 1229 O O . ASN A 1 165 ? 14.642 6.429 10.548 1.00 95.56 165 ASN A O 1
ATOM 1233 N N . PRO A 1 166 ? 16.275 5.817 11.974 1.00 92.31 166 PRO A N 1
ATOM 1234 C CA . PRO A 1 166 ? 17.290 6.690 11.379 1.00 92.31 166 PRO A CA 1
ATOM 1235 C C . PRO A 1 166 ? 17.675 6.287 9.948 1.00 92.31 166 PRO A C 1
ATOM 1237 O O . PRO A 1 166 ? 18.340 7.054 9.257 1.00 92.31 166 PRO A O 1
ATOM 1240 N N . THR A 1 167 ? 17.273 5.097 9.500 1.00 90.69 167 THR A N 1
ATOM 1241 C CA . THR A 1 167 ? 17.533 4.565 8.160 1.00 90.69 167 THR A CA 1
ATOM 1242 C C . THR A 1 167 ? 16.262 4.506 7.315 1.00 90.69 167 THR A C 1
ATOM 1244 O O . THR A 1 167 ? 16.194 3.709 6.381 1.00 90.69 167 THR A O 1
ATOM 1247 N N . SER A 1 168 ? 15.259 5.328 7.645 1.00 89.69 168 SER A N 1
ATOM 1248 C CA . SER A 1 168 ? 13.990 5.353 6.917 1.00 89.69 168 SER A CA 1
ATOM 1249 C C . SER A 1 168 ? 14.152 5.761 5.447 1.00 89.69 168 SER A C 1
ATOM 1251 O O . SER A 1 168 ? 14.968 6.623 5.101 1.00 89.69 168 SER A O 1
ATOM 1253 N N . VAL A 1 169 ? 13.373 5.127 4.570 1.00 85.19 169 VAL A N 1
ATOM 1254 C CA . VAL A 1 169 ? 13.443 5.245 3.112 1.00 85.19 169 VAL A CA 1
ATOM 1255 C C . VAL A 1 169 ? 12.218 5.979 2.570 1.00 85.19 169 VAL A C 1
ATOM 1257 O O . VAL A 1 169 ? 11.094 5.489 2.616 1.00 85.19 169 VAL A O 1
ATOM 1260 N N . TRP A 1 170 ? 12.464 7.133 1.948 1.00 87.19 170 TRP A N 1
ATOM 1261 C CA . TRP A 1 170 ? 11.429 8.026 1.413 1.00 87.19 170 TRP A CA 1
ATOM 1262 C C . TRP A 1 170 ? 11.655 8.328 -0.075 1.00 87.19 170 TRP A C 1
ATOM 1264 O O . TRP A 1 170 ? 11.740 9.481 -0.506 1.00 87.19 170 TRP A O 1
ATOM 1274 N N . GLN A 1 171 ? 11.831 7.275 -0.875 1.00 83.94 171 GLN A N 1
ATOM 1275 C CA . GLN A 1 171 ? 12.011 7.403 -2.322 1.00 83.94 171 GLN A CA 1
ATOM 1276 C C . GLN A 1 171 ? 10.697 7.812 -2.992 1.00 83.94 171 GLN A C 1
ATOM 1278 O O . GLN A 1 171 ? 9.620 7.589 -2.450 1.00 83.94 171 GLN A O 1
ATOM 1283 N N . ALA A 1 172 ? 10.781 8.413 -4.182 1.00 79.88 172 ALA A N 1
ATOM 1284 C CA . ALA A 1 172 ? 9.611 8.944 -4.884 1.00 79.88 172 ALA A CA 1
ATOM 1285 C C . ALA A 1 172 ? 8.518 7.890 -5.122 1.00 79.88 172 ALA A C 1
ATOM 1287 O O . ALA A 1 172 ? 7.347 8.181 -4.920 1.00 79.88 172 ALA A O 1
ATOM 1288 N N . HIS A 1 173 ? 8.892 6.683 -5.548 1.00 77.56 173 HIS A N 1
ATOM 1289 C CA . HIS A 1 173 ? 7.939 5.604 -5.807 1.00 77.56 173 HIS A CA 1
ATOM 1290 C C . HIS A 1 173 ? 7.391 4.995 -4.512 1.00 77.56 173 HIS A C 1
ATOM 1292 O O . HIS A 1 173 ? 6.184 4.819 -4.400 1.00 77.56 173 HIS A O 1
ATOM 1298 N N . THR A 1 174 ? 8.224 4.794 -3.482 1.00 83.62 174 THR A N 1
ATOM 1299 C CA . THR A 1 174 ? 7.746 4.230 -2.209 1.00 83.62 174 THR A CA 1
ATOM 1300 C C . THR A 1 174 ? 6.818 5.186 -1.464 1.00 83.62 174 THR A C 1
ATOM 1302 O O . THR A 1 174 ? 5.745 4.773 -1.044 1.00 83.62 174 THR A O 1
ATOM 1305 N N . ILE A 1 175 ? 7.157 6.481 -1.357 1.00 86.19 175 ILE A N 1
ATOM 1306 C CA . ILE A 1 175 ? 6.311 7.442 -0.626 1.00 86.19 175 ILE A CA 1
ATOM 1307 C C . ILE A 1 175 ? 4.929 7.584 -1.268 1.00 86.19 175 ILE A C 1
ATOM 1309 O O . ILE A 1 175 ? 3.935 7.762 -0.574 1.00 86.19 175 ILE A O 1
ATOM 1313 N N . VAL A 1 176 ? 4.842 7.486 -2.592 1.00 84.12 176 VAL A N 1
ATOM 1314 C CA . VAL A 1 176 ? 3.576 7.638 -3.316 1.00 84.12 176 VAL A CA 1
ATOM 1315 C C . VAL A 1 176 ? 2.671 6.446 -3.079 1.00 84.12 176 VAL A C 1
ATOM 1317 O O . VAL A 1 176 ? 1.482 6.646 -2.839 1.00 84.12 176 VAL A O 1
ATOM 1320 N N . VAL A 1 177 ? 3.233 5.236 -3.080 1.00 85.75 177 VAL A N 1
ATOM 1321 C CA . VAL A 1 177 ? 2.512 4.019 -2.704 1.00 85.75 177 VAL A CA 1
ATOM 1322 C C . VAL A 1 177 ? 2.051 4.108 -1.248 1.00 85.75 177 VAL A C 1
ATOM 1324 O O . VAL A 1 177 ? 0.850 4.010 -1.004 1.00 85.75 177 VAL A O 1
ATOM 1327 N N . THR A 1 178 ? 2.947 4.425 -0.303 1.00 90.00 178 THR A N 1
ATOM 1328 C CA . THR A 1 178 ? 2.601 4.566 1.123 1.00 90.00 178 THR A CA 1
ATOM 1329 C C . THR A 1 178 ? 1.451 5.551 1.332 1.00 90.00 178 THR A C 1
ATOM 1331 O O . THR A 1 178 ? 0.473 5.230 2.000 1.00 90.00 178 THR A O 1
ATOM 1334 N N . LEU A 1 179 ? 1.529 6.750 0.745 1.00 90.50 179 LEU A N 1
ATOM 1335 C CA . LEU A 1 179 ? 0.484 7.770 0.865 1.00 90.50 179 LEU A CA 1
ATOM 1336 C C . LEU A 1 179 ? -0.839 7.318 0.235 1.00 90.50 179 LEU A C 1
ATOM 1338 O O . LEU A 1 179 ? -1.899 7.512 0.829 1.00 90.50 179 LEU A O 1
ATOM 1342 N N . ALA A 1 180 ? -0.787 6.715 -0.956 1.00 88.81 180 ALA A N 1
ATOM 1343 C CA . ALA A 1 180 ? -1.969 6.233 -1.660 1.00 88.81 180 ALA A CA 1
ATOM 1344 C C . ALA A 1 180 ? -2.725 5.183 -0.840 1.00 88.81 180 ALA A C 1
ATOM 1346 O O . ALA A 1 180 ? -3.951 5.249 -0.731 1.00 88.81 180 ALA A O 1
ATOM 1347 N N . GLU A 1 181 ? -1.997 4.234 -0.247 1.00 90.94 181 GLU A N 1
ATOM 1348 C CA . GLU A 1 181 ? -2.543 3.089 0.480 1.00 90.94 181 GLU A CA 1
ATOM 1349 C C . GLU A 1 181 ? -3.434 3.489 1.654 1.00 90.94 181 GLU A C 1
ATOM 1351 O O . GLU A 1 181 ? -4.464 2.848 1.865 1.00 90.94 181 GLU A O 1
ATOM 1356 N N . TYR A 1 182 ? -3.132 4.587 2.355 1.00 94.06 182 TYR A N 1
ATOM 1357 C CA . TYR A 1 182 ? -4.020 5.125 3.393 1.00 94.06 182 TYR A CA 1
ATOM 1358 C C . TYR A 1 182 ? -5.411 5.474 2.855 1.00 94.06 182 TYR A C 1
ATOM 1360 O O . TYR A 1 182 ? -6.414 5.199 3.517 1.00 94.06 182 TYR A O 1
ATOM 1368 N N . GLY A 1 183 ? -5.492 6.035 1.647 1.00 90.56 183 GLY A N 1
ATOM 1369 C CA . GLY A 1 183 ? -6.762 6.287 0.967 1.00 90.56 183 GLY A CA 1
ATOM 1370 C C . GLY A 1 183 ? -7.442 4.999 0.495 1.00 90.56 183 GLY A C 1
ATOM 1371 O O . GLY A 1 183 ? -8.666 4.888 0.562 1.00 90.56 183 GLY A O 1
ATOM 1372 N N . LEU A 1 184 ? -6.668 3.986 0.087 1.00 90.69 184 LEU A N 1
ATOM 1373 C CA . LEU A 1 184 ? -7.205 2.694 -0.365 1.00 90.69 184 LEU A CA 1
ATOM 1374 C C . LEU A 1 184 ? -7.959 1.947 0.746 1.00 90.69 184 LEU A C 1
ATOM 1376 O O . LEU A 1 184 ? -8.919 1.229 0.450 1.00 90.69 184 LEU A O 1
ATOM 1380 N N . ILE A 1 185 ? -7.581 2.155 2.015 1.00 92.50 185 ILE A N 1
ATOM 1381 C CA . ILE A 1 185 ? -8.331 1.649 3.177 1.00 92.50 185 ILE A CA 1
ATOM 1382 C C . ILE A 1 185 ? -9.760 2.203 3.170 1.00 92.50 185 ILE A C 1
ATOM 1384 O O . ILE A 1 185 ? -10.719 1.467 3.364 1.00 92.50 185 ILE A O 1
ATOM 1388 N N . THR A 1 186 ? -9.940 3.490 2.905 1.00 90.88 186 THR A N 1
ATOM 1389 C CA . THR A 1 186 ? -11.283 4.077 2.852 1.00 90.88 186 THR A CA 1
ATOM 1390 C C . THR A 1 186 ? -12.069 3.566 1.638 1.00 90.88 186 THR A C 1
ATOM 1392 O O . THR A 1 186 ? -13.266 3.297 1.714 1.00 90.88 186 THR A O 1
ATOM 1395 N N . GLU A 1 187 ? -11.395 3.414 0.499 1.00 90.19 187 GLU A N 1
ATOM 1396 C CA . GLU A 1 187 ? -12.055 3.361 -0.812 1.00 90.19 187 GLU A CA 1
ATOM 1397 C C . GLU A 1 187 ? -12.389 1.955 -1.301 1.00 90.19 187 GLU A C 1
ATOM 1399 O O . GLU A 1 187 ? -13.367 1.770 -2.034 1.00 90.19 187 GLU A O 1
ATOM 1404 N N . PHE A 1 188 ? -11.587 0.961 -0.910 1.00 91.00 188 PHE A N 1
ATOM 1405 C CA . PHE A 1 188 ? -11.697 -0.394 -1.445 1.00 91.00 188 PHE A CA 1
ATOM 1406 C C . PHE A 1 188 ? -12.185 -1.435 -0.456 1.00 91.00 188 PHE A C 1
ATOM 1408 O O . PHE A 1 188 ? -12.766 -2.422 -0.892 1.00 91.00 188 PHE A O 1
ATOM 1415 N N . VAL A 1 189 ? -11.988 -1.241 0.846 1.00 87.31 189 VAL A N 1
ATOM 1416 C CA . VAL A 1 189 ? -12.406 -2.225 1.860 1.00 87.31 189 VAL A CA 1
ATOM 1417 C C . VAL A 1 189 ? -13.697 -1.825 2.578 1.00 87.31 189 VAL A C 1
ATOM 1419 O O . VAL A 1 189 ? -14.168 -2.550 3.451 1.00 87.31 189 VAL A O 1
ATOM 1422 N N . GLY A 1 190 ? -14.323 -0.710 2.189 1.00 85.12 190 GLY A N 1
ATOM 1423 C CA . GLY A 1 190 ? -15.661 -0.337 2.644 1.00 85.12 190 GLY A CA 1
ATOM 1424 C C . GLY A 1 190 ? -16.766 -1.216 2.060 1.00 85.12 190 GLY A C 1
ATOM 1425 O O . GLY A 1 190 ? -16.653 -1.694 0.934 1.00 85.12 190 GLY A O 1
ATOM 1426 N N . ASN A 1 191 ? -17.842 -1.450 2.816 1.00 80.75 191 ASN A N 1
ATOM 1427 C CA . ASN A 1 191 ? -18.995 -2.226 2.351 1.00 80.75 191 ASN A CA 1
ATOM 1428 C C . ASN A 1 191 ? -19.991 -1.300 1.642 1.00 80.75 191 ASN A C 1
ATOM 1430 O O . ASN A 1 191 ? -20.674 -0.514 2.294 1.00 80.75 191 ASN A O 1
ATOM 1434 N N . GLY A 1 192 ? -20.035 -1.332 0.307 1.00 71.06 192 GLY A N 1
ATOM 1435 C CA . GLY A 1 192 ? -20.857 -0.385 -0.458 1.00 71.06 192 GLY A CA 1
ATOM 1436 C C . GLY A 1 192 ? -20.388 1.077 -0.362 1.00 71.06 192 GLY A C 1
ATOM 1437 O O . GLY A 1 192 ? -21.180 1.984 -0.595 1.00 71.06 192 GLY A O 1
ATOM 1438 N N . GLY A 1 193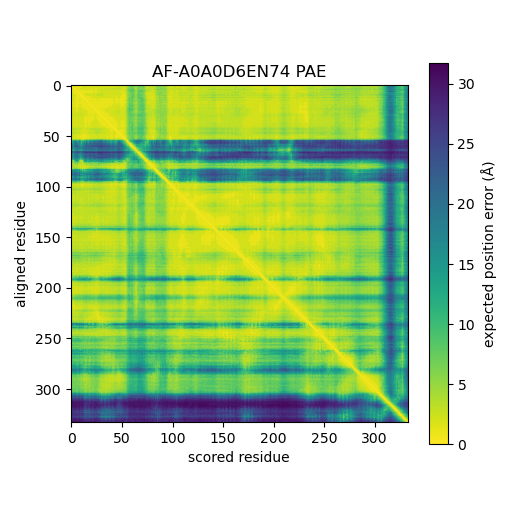 ? -19.109 1.304 -0.031 1.00 70.69 193 GLY A N 1
ATOM 1439 C CA . GLY A 1 193 ? -18.481 2.633 0.039 1.00 70.69 193 GLY A CA 1
ATOM 1440 C C . GLY A 1 193 ? -18.251 3.185 1.449 1.00 70.69 193 GLY A C 1
ATOM 1441 O O . GLY A 1 193 ? -17.627 4.230 1.579 1.00 70.69 193 GLY A O 1
ATOM 1442 N N . VAL A 1 194 ? -18.703 2.489 2.499 1.00 82.75 194 VAL A N 1
ATOM 1443 C CA . VAL A 1 194 ? -18.449 2.879 3.897 1.00 82.75 194 VAL A CA 1
ATOM 1444 C C . VAL A 1 194 ? -17.418 1.945 4.520 1.00 82.75 194 VAL A C 1
ATOM 1446 O O . VAL A 1 194 ? -17.673 0.748 4.672 1.00 82.75 194 VAL A O 1
ATOM 1449 N N . ALA A 1 195 ? -16.249 2.480 4.872 1.00 91.81 195 ALA A N 1
ATOM 1450 C CA . ALA A 1 195 ? -15.190 1.746 5.557 1.00 91.81 195 ALA A CA 1
ATOM 1451 C C . ALA A 1 195 ? -15.399 1.784 7.075 1.00 91.81 195 ALA A C 1
ATOM 1453 O O . ALA A 1 195 ? -15.272 2.825 7.716 1.00 91.81 195 ALA A O 1
ATOM 1454 N N . ASN A 1 196 ? -15.717 0.630 7.662 1.00 91.94 196 ASN A N 1
ATOM 1455 C CA . ASN A 1 196 ? -15.986 0.482 9.092 1.00 91.94 196 ASN A CA 1
ATOM 1456 C C . ASN A 1 196 ? -15.222 -0.712 9.681 1.00 91.94 196 ASN A C 1
ATOM 1458 O O . ASN A 1 196 ? -14.523 -1.428 8.964 1.00 91.94 196 ASN A O 1
ATOM 1462 N N . TYR A 1 197 ? -15.333 -0.917 10.997 1.00 93.06 197 TYR A N 1
ATOM 1463 C CA . TYR A 1 197 ? -14.635 -2.004 11.689 1.00 93.06 197 TYR A CA 1
ATOM 1464 C C . TYR A 1 197 ? -14.897 -3.373 11.055 1.00 93.06 197 TYR A C 1
ATOM 1466 O O . TYR A 1 197 ? -13.952 -4.082 10.706 1.00 93.06 197 TYR A O 1
ATOM 1474 N N . ASP A 1 198 ? -16.173 -3.694 10.843 1.00 91.62 198 ASP A N 1
ATOM 1475 C CA . ASP A 1 198 ? -16.614 -4.988 10.326 1.00 91.62 198 ASP A CA 1
ATOM 1476 C C . ASP A 1 198 ? -16.121 -5.249 8.903 1.00 91.62 198 ASP A C 1
ATOM 1478 O O . ASP A 1 198 ? -15.946 -6.403 8.521 1.00 91.62 198 ASP A O 1
ATOM 1482 N N . SER A 1 199 ? -15.882 -4.196 8.116 1.00 92.94 199 SER A N 1
ATOM 1483 C CA . SER A 1 199 ? -15.350 -4.328 6.767 1.00 92.94 199 SER A CA 1
ATOM 1484 C C . SER A 1 199 ? -13.819 -4.359 6.750 1.00 92.94 199 SER A C 1
ATOM 1486 O O . SER A 1 199 ? -13.231 -5.244 6.141 1.00 92.94 199 SER A O 1
ATOM 1488 N N . VAL A 1 200 ? -13.140 -3.446 7.444 1.00 94.50 200 VAL A N 1
ATOM 1489 C CA . VAL A 1 200 ? -11.682 -3.276 7.318 1.00 94.50 200 VAL A CA 1
ATOM 1490 C C . VAL A 1 200 ? -10.887 -4.277 8.148 1.00 94.50 200 VAL A C 1
ATOM 1492 O O . VAL A 1 200 ? -9.855 -4.752 7.671 1.00 94.50 200 VAL A O 1
ATOM 1495 N N . ALA A 1 201 ? -11.334 -4.622 9.361 1.00 93.88 201 ALA A N 1
ATOM 1496 C CA . ALA A 1 201 ? -10.566 -5.510 10.235 1.00 93.88 201 ALA A CA 1
ATOM 1497 C C . ALA A 1 201 ? -10.305 -6.889 9.586 1.00 93.88 201 ALA A C 1
ATOM 1499 O O . ALA A 1 201 ? -9.136 -7.280 9.516 1.00 93.88 201 ALA A O 1
ATOM 1500 N N . PRO A 1 202 ? -11.305 -7.574 8.985 1.00 92.31 202 PRO A N 1
ATOM 1501 C CA . PRO A 1 202 ? -11.079 -8.846 8.294 1.00 92.31 202 PRO A CA 1
ATOM 1502 C C . PRO A 1 202 ? -10.095 -8.753 7.127 1.00 92.31 202 PRO A C 1
ATOM 1504 O O . PRO A 1 202 ? -9.213 -9.606 6.995 1.00 92.31 202 PRO A O 1
ATOM 1507 N N . PHE A 1 203 ? -10.207 -7.703 6.302 1.00 91.69 203 PHE A N 1
ATOM 1508 C CA . PHE A 1 203 ? -9.312 -7.497 5.160 1.00 91.69 203 PHE A CA 1
ATOM 1509 C C . PHE A 1 203 ? -7.865 -7.291 5.591 1.00 91.69 203 PHE A C 1
ATOM 1511 O O . PHE A 1 203 ? -6.962 -7.783 4.924 1.00 91.69 203 PHE A O 1
ATOM 1518 N N . MET A 1 204 ? -7.661 -6.592 6.707 1.00 91.19 204 MET A N 1
ATOM 1519 C CA . MET A 1 204 ? -6.343 -6.309 7.268 1.00 91.19 204 MET A CA 1
ATOM 1520 C C . MET A 1 204 ? -5.790 -7.452 8.133 1.00 91.19 204 MET A C 1
ATOM 1522 O O . MET A 1 204 ? -4.659 -7.354 8.602 1.00 91.19 204 MET A O 1
ATOM 1526 N N . GLY A 1 205 ? -6.560 -8.526 8.347 1.00 90.88 205 GLY A N 1
ATOM 1527 C CA . GLY A 1 205 ? -6.127 -9.680 9.138 1.00 90.88 205 GLY A CA 1
ATOM 1528 C C . GLY A 1 205 ? -6.230 -9.457 10.647 1.00 90.88 205 GLY A C 1
ATOM 1529 O O . GLY A 1 205 ? -5.386 -9.933 11.405 1.00 90.88 205 GLY A O 1
ATOM 1530 N N . PHE A 1 206 ? -7.259 -8.743 11.101 1.00 91.94 206 PHE A N 1
ATOM 1531 C CA . PHE A 1 206 ? -7.498 -8.474 12.517 1.00 91.94 206 PHE A CA 1
ATOM 1532 C C . PHE A 1 206 ? -8.935 -8.786 12.936 1.00 91.94 206 PHE A C 1
ATOM 1534 O O . PHE A 1 206 ? -9.875 -8.705 12.147 1.00 91.94 206 PHE A O 1
ATOM 1541 N N . GLU A 1 207 ? -9.103 -9.096 14.217 1.00 90.69 207 GLU A N 1
ATOM 1542 C CA . GLU A 1 207 ? -10.399 -9.152 14.896 1.00 90.69 207 GLU A CA 1
ATOM 1543 C C . GLU A 1 207 ? -10.262 -8.642 16.340 1.00 90.69 207 GLU A C 1
ATOM 1545 O O . GLU A 1 207 ? -9.155 -8.403 16.837 1.00 90.69 207 GLU A O 1
ATOM 1550 N N . THR A 1 208 ? -11.396 -8.457 17.017 1.00 88.00 208 THR A N 1
ATOM 1551 C CA . THR A 1 208 ? -11.432 -8.176 18.457 1.00 88.00 208 THR A CA 1
ATOM 1552 C C . THR A 1 208 ? -11.654 -9.485 19.203 1.00 88.00 208 THR A C 1
ATOM 1554 O O . THR A 1 208 ? -12.638 -10.182 18.958 1.00 88.00 208 THR A O 1
ATOM 1557 N N . SER A 1 209 ? -10.752 -9.826 20.121 1.00 84.12 209 SER A N 1
ATOM 1558 C CA . SER A 1 209 ? -10.907 -10.997 20.979 1.00 84.12 209 SER A CA 1
ATOM 1559 C C . SER A 1 209 ? -11.999 -10.785 22.037 1.00 84.12 209 SER A C 1
ATOM 1561 O O . SER A 1 209 ? -12.450 -9.666 22.287 1.00 84.12 209 SER A O 1
ATOM 1563 N N . ASN A 1 210 ? -12.394 -11.856 22.731 1.00 83.69 210 ASN A N 1
ATOM 1564 C CA . ASN A 1 210 ? -13.452 -11.812 23.751 1.00 83.69 210 ASN A CA 1
ATOM 1565 C C . ASN A 1 210 ? -13.200 -10.805 24.890 1.00 83.69 210 ASN A C 1
ATOM 1567 O O . ASN A 1 210 ? -14.150 -10.386 25.544 1.00 83.69 210 ASN A O 1
ATOM 1571 N N . ASN A 1 211 ? -11.943 -10.438 25.160 1.00 84.81 211 ASN A N 1
ATOM 1572 C CA . ASN A 1 211 ? -11.596 -9.473 26.208 1.00 84.81 211 ASN A CA 1
ATOM 1573 C C . ASN A 1 211 ? -11.484 -8.023 25.686 1.00 84.81 211 ASN A C 1
ATOM 1575 O O . ASN A 1 211 ? -11.067 -7.140 26.433 1.00 84.81 211 ASN A O 1
ATOM 1579 N N . GLY A 1 212 ? -11.834 -7.778 24.419 1.00 82.81 212 GLY A N 1
ATOM 1580 C CA . GLY A 1 212 ? -11.798 -6.456 23.798 1.00 82.81 212 GLY A CA 1
ATOM 1581 C C . GLY A 1 212 ? -10.449 -6.058 23.192 1.00 82.81 212 GLY A C 1
ATOM 1582 O O . GLY A 1 212 ? -10.334 -4.944 22.683 1.00 82.81 212 GLY A O 1
ATOM 1583 N N . THR A 1 213 ? -9.425 -6.918 23.219 1.00 85.94 213 THR A N 1
ATOM 1584 C CA . THR A 1 213 ? -8.139 -6.618 22.568 1.00 85.94 213 THR A CA 1
ATOM 1585 C C . THR A 1 213 ? -8.161 -6.945 21.079 1.00 85.94 213 THR A C 1
ATOM 1587 O O . THR A 1 213 ? -8.705 -7.966 20.660 1.00 85.94 213 THR A O 1
ATOM 1590 N N . VAL A 1 214 ? -7.511 -6.100 20.275 1.00 89.44 214 VAL A N 1
ATOM 1591 C CA . VAL A 1 214 ? -7.200 -6.418 18.876 1.00 89.44 214 VAL A CA 1
ATOM 1592 C C . VAL A 1 214 ? -6.163 -7.538 18.837 1.00 89.44 214 VAL A C 1
ATOM 1594 O O . VAL A 1 214 ? -5.171 -7.503 19.566 1.00 89.44 214 VAL A O 1
ATOM 1597 N N . CYS A 1 215 ? -6.363 -8.508 17.955 1.00 86.94 215 CYS A N 1
ATOM 1598 C CA . CYS A 1 215 ? -5.428 -9.601 17.713 1.00 86.94 215 CYS A CA 1
ATOM 1599 C C . CYS A 1 215 ? -5.444 -10.006 16.232 1.00 86.94 215 CYS A C 1
ATOM 1601 O O . CYS A 1 215 ? -6.324 -9.595 15.474 1.00 86.94 215 CYS A O 1
ATOM 1603 N N . ALA A 1 216 ? -4.427 -10.755 15.805 1.00 86.38 216 ALA A N 1
ATOM 1604 C CA . ALA A 1 216 ? -4.234 -11.098 14.401 1.00 86.38 216 ALA A CA 1
ATOM 1605 C C . ALA A 1 216 ? -4.940 -12.405 14.003 1.00 86.38 216 ALA A C 1
ATOM 1607 O O . ALA A 1 216 ? -4.957 -13.385 14.758 1.00 86.38 216 ALA A O 1
ATOM 1608 N N . VAL A 1 217 ? -5.446 -12.418 12.771 1.00 84.88 217 VAL A N 1
ATOM 1609 C CA . VAL A 1 217 ? -6.044 -13.548 12.046 1.00 84.88 217 VAL A CA 1
ATOM 1610 C C . VAL A 1 217 ? -5.574 -13.535 10.588 1.00 84.88 217 VAL A C 1
ATOM 1612 O O . VAL A 1 217 ? -4.895 -12.610 10.151 1.00 84.88 217 VAL A O 1
ATOM 1615 N N . PHE A 1 218 ? -5.920 -14.557 9.802 1.00 83.38 218 PHE A N 1
ATOM 1616 C CA . PHE A 1 218 ? -5.676 -14.495 8.359 1.00 83.38 218 PHE A CA 1
ATOM 1617 C C . PHE A 1 218 ? -6.556 -13.433 7.697 1.00 83.38 218 PHE A C 1
ATOM 1619 O O . PHE A 1 218 ? -7.745 -13.331 8.004 1.00 83.38 218 PHE A O 1
ATOM 1626 N N . GLU A 1 219 ? -5.988 -12.698 6.740 1.00 88.00 219 GLU A N 1
ATOM 1627 C CA . GLU A 1 219 ? -6.736 -11.764 5.897 1.00 88.00 219 GLU A CA 1
ATOM 1628 C C . GLU A 1 219 ? -7.865 -12.493 5.158 1.00 88.00 219 GLU A C 1
ATOM 1630 O O . GLU A 1 219 ? -7.645 -13.484 4.441 1.00 88.00 219 GLU A O 1
ATOM 1635 N N . HIS A 1 220 ? -9.090 -12.002 5.329 1.00 89.19 220 HIS A N 1
ATOM 1636 C CA . HIS A 1 220 ? -10.283 -12.610 4.765 1.00 89.19 220 HIS A CA 1
ATOM 1637 C C . HIS A 1 220 ? -11.339 -11.586 4.359 1.00 89.19 220 HIS A C 1
ATOM 1639 O O . HIS A 1 220 ? -11.380 -10.470 4.867 1.00 89.19 220 HIS A O 1
ATOM 1645 N N . PHE A 1 221 ? -12.207 -11.978 3.423 1.00 91.62 221 PHE A N 1
ATOM 1646 C CA . PHE A 1 221 ? -13.353 -11.149 3.068 1.00 91.62 221 PHE A CA 1
ATOM 1647 C C . PHE A 1 221 ? -14.349 -11.108 4.233 1.00 91.62 221 PHE A C 1
ATOM 1649 O O . PHE A 1 221 ? -14.685 -12.171 4.770 1.00 91.62 221 PHE A O 1
ATOM 1656 N N . PRO A 1 222 ? -14.873 -9.926 4.592 1.00 92.12 222 PRO A N 1
ATOM 1657 C CA . PRO A 1 222 ? -15.956 -9.833 5.553 1.00 92.12 222 PRO A CA 1
ATOM 1658 C C . PRO A 1 222 ? -17.228 -10.507 5.036 1.00 92.12 222 PRO A C 1
ATOM 1660 O O . PRO A 1 222 ? -17.502 -10.563 3.832 1.00 92.12 222 PRO A O 1
ATOM 1663 N N . LYS A 1 223 ? -18.055 -10.999 5.959 1.00 89.38 223 LYS A N 1
ATOM 1664 C CA . LYS A 1 223 ? -19.356 -11.576 5.612 1.00 89.38 223 LYS A CA 1
ATOM 1665 C C . LYS A 1 223 ? -20.284 -10.486 5.068 1.00 89.38 223 LYS A C 1
ATOM 1667 O O . LYS A 1 223 ? -20.381 -9.415 5.654 1.00 89.38 223 LYS A O 1
ATOM 1672 N N . ASN A 1 224 ? -21.016 -10.788 3.992 1.00 89.44 224 ASN A N 1
ATOM 1673 C CA . ASN A 1 224 ? -21.944 -9.854 3.333 1.00 89.44 224 ASN A CA 1
ATOM 1674 C C . ASN A 1 224 ? -21.280 -8.534 2.887 1.00 89.44 224 ASN A C 1
ATOM 1676 O O . ASN A 1 224 ? -21.927 -7.486 2.871 1.00 89.44 224 ASN A O 1
ATOM 1680 N N . TRP A 1 225 ? -19.989 -8.582 2.557 1.00 92.69 225 TRP A N 1
ATOM 1681 C CA . TRP A 1 225 ? -19.278 -7.452 1.979 1.00 92.69 225 TRP A CA 1
ATOM 1682 C C . TRP A 1 225 ? -19.501 -7.377 0.469 1.00 92.69 225 TRP A C 1
ATOM 1684 O O . TRP A 1 225 ? -19.433 -8.390 -0.231 1.00 92.69 225 TRP A O 1
ATOM 1694 N N . PHE A 1 226 ? -19.722 -6.164 -0.030 1.00 91.19 226 PHE A N 1
ATOM 1695 C CA . PHE A 1 226 ? -19.835 -5.868 -1.449 1.00 91.19 226 PHE A CA 1
ATOM 1696 C C . PHE A 1 226 ? -18.823 -4.801 -1.845 1.00 91.19 226 PHE A C 1
ATOM 1698 O O . PHE A 1 226 ? -18.699 -3.761 -1.189 1.00 91.19 226 PHE A O 1
ATOM 1705 N N . ARG A 1 227 ? -18.154 -5.041 -2.975 1.00 91.25 227 ARG A N 1
ATOM 1706 C CA . ARG A 1 227 ? -17.284 -4.055 -3.612 1.00 91.25 227 ARG A CA 1
ATOM 1707 C C . ARG A 1 227 ? -18.060 -2.791 -3.977 1.00 91.25 227 ARG A C 1
ATOM 1709 O O . ARG A 1 227 ? -19.255 -2.847 -4.276 1.00 91.25 227 ARG A O 1
ATOM 1716 N N . ARG A 1 228 ? -17.357 -1.662 -4.024 1.00 90.00 228 ARG A N 1
ATOM 1717 C CA . ARG A 1 228 ? -17.896 -0.375 -4.488 1.00 90.00 228 ARG A CA 1
ATOM 1718 C C . ARG A 1 228 ? -18.549 -0.497 -5.876 1.00 90.00 228 ARG A C 1
ATOM 1720 O O . ARG A 1 228 ? -18.047 -1.206 -6.750 1.00 90.00 228 ARG A O 1
ATOM 1727 N N . SER A 1 229 ? -19.650 0.219 -6.106 1.00 90.25 229 SER A N 1
ATOM 1728 C CA . SER A 1 229 ? -20.385 0.193 -7.384 1.00 90.25 229 SER A CA 1
ATOM 1729 C C . SER A 1 229 ? -19.734 1.042 -8.476 1.00 90.25 229 SER A C 1
ATOM 1731 O O . SER A 1 229 ? -19.826 0.714 -9.657 1.00 90.25 229 SER A O 1
ATOM 1733 N N . THR A 1 230 ? -19.057 2.119 -8.087 1.00 89.31 230 THR A N 1
ATOM 1734 C CA . THR A 1 230 ? -18.356 3.025 -9.002 1.00 89.31 230 THR A CA 1
ATOM 1735 C C . THR A 1 230 ? -16.906 2.562 -9.165 1.00 89.31 230 THR A C 1
ATOM 1737 O O . THR A 1 230 ? -16.300 2.197 -8.161 1.00 89.31 230 THR A O 1
ATOM 1740 N N . PRO A 1 231 ? -16.315 2.555 -10.369 1.00 89.88 231 PRO A N 1
ATOM 1741 C CA . PRO A 1 231 ? -14.886 2.278 -10.538 1.00 89.88 231 PRO A CA 1
ATOM 1742 C C . PRO A 1 231 ? -13.994 3.316 -9.838 1.00 89.88 231 PRO A C 1
ATOM 1744 O O . PRO A 1 231 ? -14.377 4.483 -9.726 1.00 89.88 231 PRO A O 1
ATOM 1747 N N . TYR A 1 232 ? -12.835 2.900 -9.317 1.00 88.62 232 TYR A N 1
ATOM 1748 C CA . TYR A 1 232 ? -11.850 3.810 -8.703 1.00 88.62 232 TYR A CA 1
ATOM 1749 C C . TYR A 1 232 ? -10.581 3.876 -9.544 1.00 88.62 232 TYR A C 1
ATOM 1751 O O . TYR A 1 232 ? -9.895 2.862 -9.689 1.00 88.62 232 TYR A O 1
ATOM 1759 N N . GLY A 1 233 ? -10.290 5.052 -10.096 1.00 88.31 233 GLY A N 1
ATOM 1760 C CA . GLY A 1 233 ? -9.164 5.262 -11.001 1.00 88.31 233 GLY A CA 1
ATOM 1761 C C . GLY A 1 233 ? -7.987 6.011 -10.380 1.00 88.31 233 GLY A C 1
ATOM 1762 O O . GLY A 1 233 ? -8.056 6.536 -9.269 1.00 88.31 233 GLY A O 1
ATOM 1763 N N . LEU A 1 234 ? -6.893 6.077 -11.137 1.00 82.38 234 LEU A N 1
ATOM 1764 C CA . LEU A 1 234 ? -5.613 6.642 -10.697 1.00 82.38 234 LEU A CA 1
ATOM 1765 C C . LEU A 1 234 ? -5.690 8.144 -10.362 1.00 82.38 234 LEU A C 1
ATOM 1767 O O . LEU A 1 234 ? -5.198 8.570 -9.319 1.00 82.38 234 LEU A O 1
ATOM 1771 N N . VAL A 1 235 ? -6.291 8.949 -11.242 1.00 74.56 235 VAL A N 1
ATOM 1772 C CA . VAL A 1 235 ? -6.288 10.420 -11.124 1.00 74.56 235 VAL A CA 1
ATOM 1773 C C . VAL A 1 235 ? -7.276 10.894 -10.061 1.00 74.56 235 VAL A C 1
ATOM 1775 O O . VAL A 1 235 ? -6.875 11.551 -9.103 1.00 74.56 235 VAL A O 1
ATOM 1778 N N . ASP A 1 236 ? -8.548 10.519 -10.210 1.00 65.31 236 ASP A N 1
ATOM 1779 C CA . ASP A 1 236 ? -9.623 10.964 -9.315 1.00 65.31 236 ASP A CA 1
ATOM 1780 C C . ASP A 1 236 ? -9.509 10.344 -7.919 1.00 65.31 236 ASP A C 1
ATOM 1782 O O . ASP A 1 236 ? -9.953 10.931 -6.936 1.00 65.31 236 ASP A O 1
ATOM 1786 N N . GLY A 1 237 ? -8.917 9.150 -7.834 1.00 65.62 237 GLY A N 1
ATOM 1787 C CA . GLY A 1 237 ? -8.829 8.393 -6.601 1.00 65.62 237 GLY A CA 1
ATOM 1788 C C . GLY A 1 237 ? -7.524 8.585 -5.837 1.00 65.62 237 GLY A C 1
ATOM 1789 O O . GLY A 1 237 ? -7.511 8.984 -4.676 1.00 65.62 237 GLY A O 1
ATOM 1790 N N . VAL A 1 238 ? -6.390 8.311 -6.474 1.00 69.44 238 VAL A N 1
ATOM 1791 C CA . VAL A 1 238 ? -5.113 8.268 -5.752 1.00 69.44 238 VAL A CA 1
ATOM 1792 C C . VAL A 1 238 ? -4.462 9.639 -5.687 1.00 69.44 238 VAL A C 1
ATOM 1794 O O . VAL A 1 238 ? -4.189 10.120 -4.590 1.00 69.44 238 VAL A O 1
ATOM 1797 N N . VAL A 1 239 ? -4.273 10.317 -6.823 1.00 70.44 239 VAL A N 1
ATOM 1798 C CA . VAL A 1 239 ? -3.563 11.611 -6.847 1.00 70.44 239 VAL A CA 1
ATOM 1799 C C . VAL A 1 239 ? -4.275 12.668 -5.996 1.00 70.44 239 VAL A C 1
ATOM 1801 O O . VAL A 1 239 ? -3.612 13.435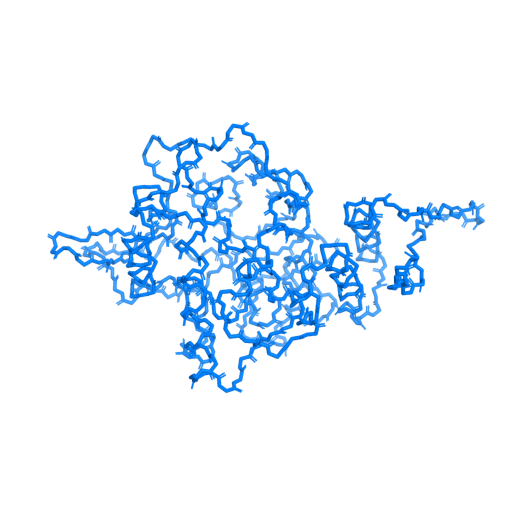 -5.297 1.00 70.44 239 VAL A O 1
ATOM 1804 N N . GLY A 1 240 ? -5.612 12.668 -5.992 1.00 69.62 240 GLY A N 1
ATOM 180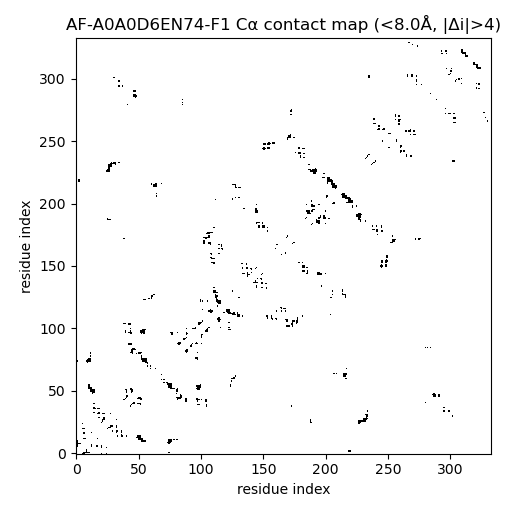5 C CA . GLY A 1 240 ? -6.412 13.554 -5.142 1.00 69.62 240 GLY A CA 1
ATOM 1806 C C . GLY A 1 240 ? -6.192 13.350 -3.637 1.00 69.62 240 GLY A C 1
ATOM 1807 O O . GLY A 1 240 ? -6.271 14.315 -2.879 1.00 69.62 240 GLY A O 1
ATOM 1808 N N . ASN A 1 241 ? -5.853 12.130 -3.207 1.00 79.25 241 ASN A N 1
ATOM 1809 C CA . ASN A 1 241 ? -5.651 11.788 -1.798 1.00 79.25 241 ASN A CA 1
ATOM 1810 C C . ASN A 1 241 ? -4.193 11.921 -1.332 1.00 79.25 241 ASN A C 1
ATOM 1812 O O . ASN A 1 241 ? -3.961 12.144 -0.147 1.00 79.25 241 ASN A O 1
ATOM 1816 N N . LEU A 1 242 ? -3.206 11.887 -2.237 1.00 86.25 242 LEU A N 1
ATOM 1817 C CA . LEU A 1 242 ? -1.788 11.982 -1.856 1.00 86.25 242 LEU A CA 1
ATOM 1818 C C . LEU A 1 242 ? -1.465 13.256 -1.061 1.00 86.25 242 LEU A C 1
ATOM 1820 O O . LEU A 1 242 ? -0.783 13.199 -0.039 1.00 86.25 242 LEU A O 1
ATOM 1824 N N . VAL A 1 243 ? -1.950 14.410 -1.532 1.00 85.94 243 VAL A N 1
ATOM 1825 C CA . VAL A 1 243 ? -1.684 15.717 -0.910 1.00 85.94 243 VAL A CA 1
ATOM 1826 C C . VAL A 1 243 ? -2.261 15.808 0.509 1.00 85.94 243 VAL A C 1
ATOM 1828 O O . VAL A 1 243 ? -1.487 16.090 1.427 1.00 85.94 243 VAL A O 1
ATOM 1831 N N . PRO A 1 244 ? -3.569 15.577 0.750 1.00 89.44 244 PRO A N 1
ATOM 1832 C CA . PRO A 1 244 ? -4.117 15.668 2.102 1.00 89.44 244 PRO A CA 1
ATOM 1833 C C . PRO A 1 244 ? -3.509 14.637 3.063 1.00 89.44 244 PRO A C 1
ATOM 1835 O O . PRO A 1 244 ? -3.286 14.973 4.231 1.00 89.44 244 PRO A O 1
ATOM 1838 N N . THR A 1 245 ? -3.176 13.427 2.597 1.00 92.31 245 THR A N 1
ATOM 1839 C CA . THR A 1 245 ? -2.448 12.450 3.419 1.00 92.31 245 THR A CA 1
ATOM 1840 C C . THR A 1 245 ? -1.068 12.987 3.787 1.00 92.31 245 THR A C 1
ATOM 1842 O O . THR A 1 245 ? -0.766 13.100 4.973 1.00 92.31 245 THR A O 1
ATOM 1845 N N . PHE A 1 246 ? -0.266 13.429 2.810 1.00 91.06 246 PHE A N 1
ATOM 1846 C CA . PHE A 1 246 ? 1.083 13.949 3.055 1.00 91.06 246 PHE A CA 1
ATOM 1847 C C . PHE A 1 246 ? 1.089 15.107 4.059 1.00 91.06 246 PHE A C 1
ATOM 1849 O O . PHE A 1 246 ? 1.860 15.094 5.018 1.00 91.06 246 PHE A O 1
ATOM 1856 N N . LEU A 1 247 ? 0.188 16.077 3.879 1.00 90.81 247 LEU A N 1
ATOM 1857 C CA . LEU A 1 247 ? 0.089 17.266 4.731 1.00 90.81 247 LEU A CA 1
ATOM 1858 C C . LEU A 1 247 ? -0.386 16.968 6.162 1.00 90.81 247 LEU A C 1
ATOM 1860 O O . LEU A 1 247 ? -0.253 17.823 7.036 1.00 90.81 247 LEU A O 1
ATOM 1864 N N . SER A 1 248 ? -0.917 15.772 6.426 1.00 93.88 248 SER A N 1
ATOM 1865 C CA . SER A 1 248 ? -1.321 15.354 7.775 1.00 93.88 248 SER A CA 1
ATOM 1866 C C . SER A 1 248 ? -0.144 14.859 8.626 1.00 93.88 248 SER A C 1
ATOM 1868 O O . SER A 1 248 ? -0.275 14.703 9.845 1.00 93.88 248 SER A O 1
ATOM 1870 N N . GLY A 1 249 ? 1.012 14.616 7.999 1.00 91.75 249 GLY A N 1
ATOM 1871 C CA . GLY A 1 249 ? 2.241 14.172 8.644 1.00 91.75 249 GLY A CA 1
ATOM 1872 C C . GLY A 1 249 ? 3.348 15.227 8.702 1.00 91.75 249 GLY A C 1
ATOM 1873 O O . GLY A 1 249 ? 3.165 16.374 8.296 1.00 91.75 249 GLY A O 1
ATOM 1874 N N . PRO A 1 250 ? 4.510 14.856 9.263 1.00 90.88 250 PRO A N 1
ATOM 1875 C CA . PRO A 1 250 ? 5.702 15.689 9.212 1.00 90.88 250 PRO A CA 1
ATOM 1876 C C . PRO A 1 250 ? 6.224 15.779 7.771 1.00 90.88 250 PRO A C 1
ATOM 1878 O O . PRO A 1 250 ? 5.968 14.899 6.951 1.00 90.88 250 PRO A O 1
ATOM 1881 N N . LEU A 1 251 ? 7.005 16.820 7.470 1.00 87.94 251 LEU A N 1
ATOM 1882 C CA . LEU A 1 251 ? 7.722 16.892 6.198 1.00 87.94 251 LEU A CA 1
ATOM 1883 C C . LEU A 1 251 ? 8.779 15.786 6.158 1.00 87.94 251 LEU A C 1
ATOM 1885 O O . LEU A 1 251 ? 9.710 15.779 6.964 1.00 87.94 251 LEU A O 1
ATOM 1889 N N . LEU A 1 252 ? 8.610 14.850 5.229 1.00 84.19 252 LEU A N 1
ATOM 1890 C CA . LEU A 1 252 ? 9.535 13.743 5.017 1.00 84.19 252 LEU A CA 1
ATOM 1891 C C . LEU A 1 252 ? 10.564 14.121 3.949 1.00 84.19 252 LEU A C 1
ATOM 1893 O O . LEU A 1 252 ? 10.163 14.679 2.927 1.00 84.19 252 LEU A O 1
ATOM 1897 N N . PRO A 1 253 ? 11.855 13.793 4.130 1.00 83.12 253 PRO A N 1
ATOM 1898 C CA . PRO A 1 253 ? 12.894 14.105 3.156 1.00 83.12 253 PRO A CA 1
ATOM 1899 C C . PRO A 1 253 ? 12.698 13.261 1.894 1.00 83.12 253 PRO A C 1
ATOM 1901 O O . PRO A 1 253 ? 13.138 12.118 1.824 1.00 83.12 253 PRO A O 1
ATOM 1904 N N . ASN A 1 254 ? 12.021 13.822 0.894 1.00 84.62 254 ASN A N 1
ATOM 1905 C CA . ASN A 1 254 ? 11.678 13.116 -0.334 1.00 84.62 254 ASN A CA 1
ATOM 1906 C C . ASN A 1 254 ? 11.724 14.066 -1.544 1.00 84.62 254 ASN A C 1
ATOM 1908 O O . ASN A 1 254 ? 11.473 15.265 -1.399 1.00 84.62 254 ASN A O 1
ATOM 1912 N N . PRO A 1 255 ? 12.007 13.561 -2.756 1.00 81.88 255 PRO A N 1
ATOM 1913 C CA . PRO A 1 255 ? 12.189 14.411 -3.932 1.00 81.88 255 PRO A CA 1
ATOM 1914 C C . PRO A 1 255 ? 10.875 15.005 -4.478 1.00 81.88 255 PRO A C 1
ATOM 1916 O O . PRO A 1 255 ? 10.909 15.846 -5.374 1.00 81.88 255 PRO A O 1
ATOM 1919 N N . LEU A 1 256 ? 9.720 14.597 -3.937 1.00 83.38 256 LEU A N 1
ATOM 1920 C CA . LEU A 1 256 ? 8.396 15.110 -4.291 1.00 83.38 256 LEU A CA 1
ATOM 1921 C C . LEU A 1 256 ? 7.868 16.165 -3.301 1.00 83.38 256 LEU A C 1
ATOM 1923 O O . LEU A 1 256 ? 6.785 16.710 -3.520 1.00 83.38 256 LEU A O 1
ATOM 1927 N N . GLN A 1 257 ? 8.614 16.478 -2.236 1.00 83.88 257 GLN A N 1
ATOM 1928 C CA . GLN A 1 257 ? 8.156 17.320 -1.128 1.00 83.88 257 GLN A CA 1
ATOM 1929 C C . GLN A 1 257 ? 7.582 18.668 -1.590 1.00 83.88 257 GLN A C 1
ATOM 1931 O O . GLN A 1 257 ? 6.492 19.041 -1.158 1.00 83.88 257 GLN A O 1
ATOM 1936 N N . ASP A 1 258 ? 8.263 19.370 -2.497 1.00 82.12 258 ASP A N 1
ATOM 1937 C CA . ASP A 1 258 ? 7.825 20.683 -2.996 1.00 82.12 258 ASP A CA 1
ATOM 1938 C C . ASP A 1 258 ? 6.497 20.615 -3.767 1.00 82.12 258 ASP A C 1
ATOM 1940 O O . ASP A 1 258 ? 5.690 21.547 -3.749 1.00 82.12 258 ASP A O 1
ATOM 1944 N N . TYR A 1 259 ? 6.226 19.493 -4.432 1.00 80.38 259 TYR A N 1
ATOM 1945 C CA . TYR A 1 259 ? 4.983 19.298 -5.173 1.00 80.38 259 TYR A CA 1
ATOM 1946 C C . TYR A 1 259 ? 3.807 18.992 -4.241 1.00 80.38 259 TYR A C 1
ATOM 1948 O O . TYR A 1 259 ? 2.687 19.438 -4.499 1.00 80.38 259 TYR A O 1
ATOM 1956 N N . PHE A 1 260 ? 4.058 18.284 -3.136 1.00 81.25 260 PHE A N 1
ATOM 1957 C CA . PHE A 1 260 ? 3.042 18.054 -2.112 1.00 81.25 260 PHE A CA 1
ATOM 1958 C C . PHE A 1 260 ? 2.700 19.333 -1.345 1.00 81.25 260 PHE A C 1
ATOM 1960 O O . PHE A 1 260 ? 1.523 19.627 -1.146 1.00 81.25 260 PHE A O 1
ATOM 1967 N N . THR A 1 261 ? 3.702 20.126 -0.952 1.00 80.62 261 THR A N 1
ATOM 1968 C CA . THR A 1 261 ? 3.481 21.366 -0.185 1.00 80.62 261 THR A CA 1
ATOM 1969 C C . THR A 1 261 ? 2.772 22.449 -0.995 1.00 80.62 261 THR A C 1
ATOM 1971 O O . THR A 1 261 ? 2.045 23.260 -0.427 1.00 80.62 261 THR A O 1
ATOM 1974 N N . THR A 1 262 ? 2.932 22.443 -2.320 1.00 76.19 262 THR A N 1
ATOM 1975 C CA . THR A 1 262 ? 2.246 23.371 -3.234 1.00 76.19 262 THR A CA 1
ATOM 1976 C C . THR A 1 262 ? 0.896 22.858 -3.744 1.00 76.19 262 THR A C 1
ATOM 1978 O O . THR A 1 262 ? 0.229 23.570 -4.492 1.00 76.19 262 THR A O 1
ATOM 1981 N N . ALA A 1 263 ? 0.481 21.642 -3.359 1.00 70.31 263 ALA A N 1
ATOM 1982 C CA . ALA A 1 263 ? -0.751 20.988 -3.814 1.00 70.31 263 ALA A CA 1
ATOM 1983 C C . ALA A 1 263 ? -0.912 20.939 -5.352 1.00 70.31 263 ALA A C 1
ATOM 1985 O O . ALA A 1 263 ? -2.025 20.932 -5.886 1.00 70.31 263 ALA A O 1
ATOM 1986 N N . SER A 1 264 ? 0.198 20.905 -6.094 1.00 71.50 264 SER A N 1
ATOM 1987 C CA . SER A 1 264 ? 0.174 20.932 -7.557 1.00 71.50 264 SER A CA 1
ATOM 1988 C C . SER A 1 264 ? -0.090 19.535 -8.119 1.00 71.50 264 SER A C 1
ATOM 1990 O O . SER A 1 264 ? 0.84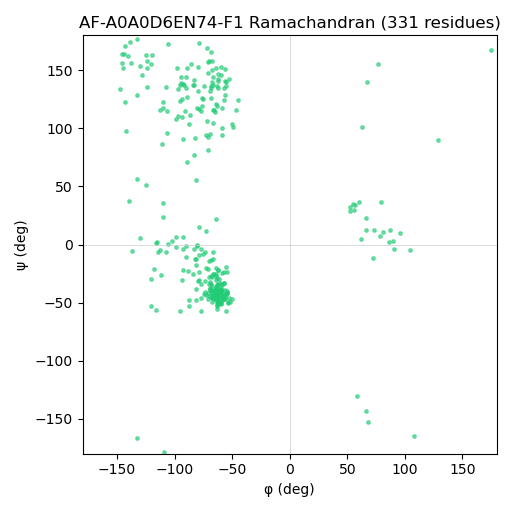3 18.782 -8.371 1.00 71.50 264 SER A O 1
ATOM 1992 N N . ILE A 1 265 ? -1.357 19.181 -8.360 1.00 66.56 265 ILE A N 1
ATOM 1993 C CA . ILE A 1 265 ? -1.755 17.869 -8.920 1.00 66.56 265 ILE A CA 1
ATOM 1994 C C . ILE A 1 265 ? -1.068 17.591 -10.269 1.00 66.56 265 ILE A C 1
ATOM 1996 O O . ILE A 1 265 ? -0.521 16.511 -10.484 1.00 66.56 265 ILE A O 1
ATOM 2000 N N . GLY A 1 266 ? -1.040 18.579 -11.171 1.00 66.94 266 GLY A N 1
ATOM 2001 C CA . GLY A 1 266 ? -0.347 18.451 -12.459 1.00 66.94 266 GLY A CA 1
ATOM 2002 C C . GLY A 1 266 ? 1.178 18.371 -12.313 1.00 66.94 266 GLY A C 1
ATOM 2003 O O . GLY A 1 266 ? 1.834 17.621 -13.038 1.00 66.94 266 GLY A O 1
ATOM 2004 N N . GLY A 1 267 ? 1.744 19.103 -11.345 1.00 71.31 267 GLY A N 1
ATOM 2005 C CA . GLY A 1 267 ? 3.164 19.029 -11.000 1.00 71.31 267 GLY A CA 1
ATOM 2006 C C . GLY A 1 267 ? 3.550 17.665 -10.429 1.00 71.31 267 GLY A C 1
ATOM 2007 O O . GLY A 1 267 ? 4.533 17.083 -10.877 1.00 71.31 267 GLY A O 1
ATOM 2008 N N . LEU A 1 268 ? 2.729 17.118 -9.528 1.00 73.25 268 LEU A N 1
ATOM 2009 C CA . LEU A 1 268 ? 2.868 15.774 -8.970 1.00 73.25 268 LEU A CA 1
ATOM 2010 C C . LEU A 1 268 ? 2.803 14.718 -10.069 1.00 73.25 268 LEU A C 1
ATOM 2012 O O . LEU A 1 268 ? 3.717 13.910 -10.176 1.00 73.25 268 LEU A O 1
ATOM 2016 N N . GLY A 1 269 ? 1.794 14.768 -10.945 1.00 72.38 269 GLY A N 1
ATOM 2017 C CA . GLY A 1 269 ? 1.688 13.848 -12.081 1.00 72.38 269 GLY A CA 1
ATOM 2018 C C . GLY A 1 269 ? 2.943 13.843 -12.962 1.00 72.38 269 GLY A C 1
ATOM 2019 O O . GLY A 1 269 ? 3.429 12.778 -13.348 1.00 72.38 269 GLY A O 1
ATOM 2020 N N . CYS A 1 270 ? 3.528 15.017 -13.225 1.00 72.75 270 CYS A N 1
ATOM 2021 C CA . CYS A 1 270 ? 4.800 15.100 -13.942 1.00 72.75 270 CYS A CA 1
ATOM 2022 C C . CYS A 1 270 ? 5.971 14.523 -13.138 1.00 72.75 270 CYS A C 1
ATOM 2024 O O . CYS A 1 270 ? 6.758 13.743 -13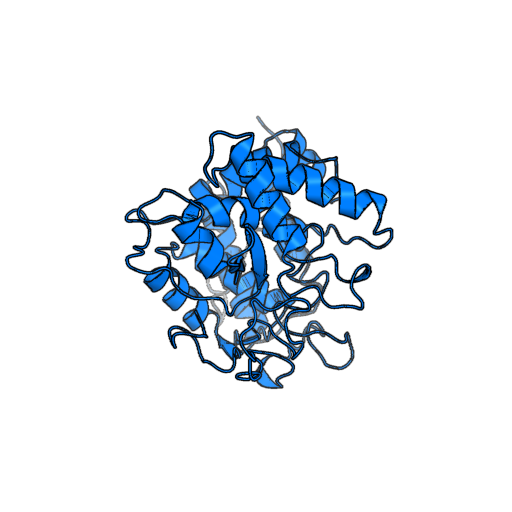.678 1.00 72.75 270 CYS A O 1
ATOM 2026 N N . ALA A 1 271 ? 6.118 14.933 -11.879 1.00 73.56 271 ALA A N 1
ATOM 2027 C CA . ALA A 1 271 ? 7.243 14.547 -11.041 1.00 73.56 271 ALA A CA 1
ATOM 2028 C C . ALA A 1 271 ? 7.277 13.027 -10.823 1.00 73.56 271 ALA A C 1
ATOM 2030 O O . ALA A 1 271 ? 8.336 12.414 -10.950 1.00 73.56 271 ALA A O 1
ATOM 2031 N N . LEU A 1 272 ? 6.106 12.413 -10.626 1.00 73.50 272 LEU A N 1
ATOM 2032 C CA . LEU A 1 272 ? 5.914 10.964 -10.609 1.00 73.50 272 LEU A CA 1
ATOM 2033 C C . LEU A 1 272 ? 6.429 10.323 -11.889 1.00 73.50 272 LEU A C 1
ATOM 2035 O O . LEU A 1 272 ? 7.323 9.481 -11.854 1.00 73.50 272 LEU A O 1
ATOM 2039 N N . TYR A 1 273 ? 5.909 10.761 -13.034 1.00 74.06 273 TYR A N 1
ATOM 2040 C CA . TYR A 1 273 ? 6.296 10.218 -14.329 1.00 74.06 273 TYR A CA 1
ATOM 2041 C C . TYR A 1 273 ? 7.817 10.318 -14.578 1.00 74.06 273 TYR A C 1
ATOM 2043 O O . TYR A 1 273 ? 8.434 9.354 -15.034 1.00 74.06 273 TYR A O 1
ATOM 2051 N N . GLN A 1 274 ? 8.448 11.448 -14.237 1.00 73.94 274 GLN A N 1
ATOM 2052 C CA . GLN A 1 274 ? 9.900 11.614 -14.377 1.00 73.94 274 GLN A CA 1
ATOM 2053 C C . GLN A 1 274 ? 10.677 10.702 -13.423 1.00 73.94 274 GLN A C 1
ATOM 2055 O O . GLN A 1 274 ? 11.683 10.120 -13.826 1.00 73.94 274 GLN A O 1
ATOM 2060 N N . HIS A 1 275 ? 10.220 10.538 -12.182 1.00 71.25 275 HIS A N 1
ATOM 2061 C CA . HIS A 1 275 ? 10.876 9.641 -11.237 1.00 71.25 275 HIS A CA 1
ATOM 2062 C C . HIS A 1 275 ? 10.765 8.175 -11.635 1.00 71.25 275 HIS A C 1
ATOM 2064 O O . HIS A 1 275 ? 11.781 7.490 -11.589 1.00 71.25 275 HIS A O 1
ATOM 2070 N N . PHE A 1 276 ? 9.613 7.705 -12.116 1.00 69.38 276 PHE A N 1
ATOM 2071 C CA . PHE A 1 276 ? 9.492 6.335 -12.628 1.00 69.38 276 PHE A CA 1
ATOM 2072 C C . PHE A 1 276 ? 10.397 6.088 -13.828 1.00 69.38 276 PHE A C 1
ATOM 2074 O O . PHE A 1 276 ? 11.098 5.078 -13.895 1.00 69.38 276 PHE A O 1
ATOM 2081 N N . LYS A 1 277 ? 10.437 7.046 -14.757 1.00 69.12 277 LYS A N 1
ATOM 2082 C CA . LYS A 1 277 ? 11.301 6.968 -15.933 1.00 69.12 277 LYS A CA 1
ATOM 2083 C C . LYS A 1 277 ? 12.786 6.916 -15.559 1.00 69.12 277 LYS A C 1
ATOM 2085 O O . LYS A 1 277 ? 13.532 6.171 -16.185 1.00 69.12 277 LYS A O 1
ATOM 2090 N N . ASN A 1 278 ? 13.205 7.700 -14.566 1.00 68.12 278 ASN A N 1
ATOM 2091 C CA . ASN A 1 278 ? 14.612 7.826 -14.179 1.00 68.12 278 ASN A CA 1
ATOM 2092 C C . ASN A 1 278 ? 15.053 6.789 -13.130 1.00 68.12 278 ASN A C 1
ATOM 2094 O O . ASN A 1 278 ? 16.243 6.512 -13.026 1.00 68.12 278 ASN A O 1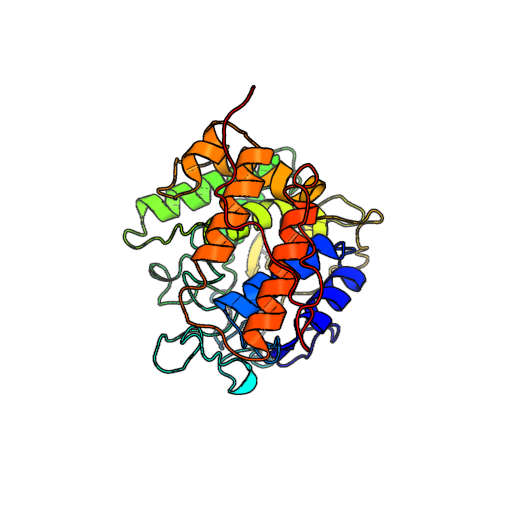
ATOM 2098 N N . GLY A 1 279 ? 14.120 6.226 -12.356 1.00 64.12 279 GLY A N 1
ATOM 2099 C CA . GLY A 1 279 ? 14.382 5.208 -11.332 1.00 64.12 279 GLY A CA 1
ATOM 2100 C C . GLY A 1 279 ? 14.726 3.835 -11.913 1.00 64.12 279 GLY A C 1
ATOM 2101 O O . GLY A 1 279 ? 15.387 3.030 -11.261 1.00 64.12 279 GLY A O 1
ATOM 2102 N N . LEU A 1 280 ? 14.355 3.586 -13.170 1.00 68.25 280 LEU A N 1
ATOM 2103 C CA . LEU A 1 280 ? 14.800 2.432 -13.946 1.00 68.25 280 LEU A CA 1
ATOM 2104 C C . LEU A 1 280 ? 16.173 2.735 -14.567 1.00 68.25 280 LEU A C 1
ATOM 2106 O O . LEU A 1 280 ? 16.287 3.065 -15.743 1.00 68.25 280 LEU A O 1
ATOM 2110 N N . THR A 1 281 ? 17.227 2.659 -13.754 1.00 54.47 281 THR A N 1
ATOM 2111 C CA . THR A 1 281 ? 18.602 3.055 -14.124 1.00 54.47 281 THR A CA 1
ATOM 2112 C C . THR A 1 281 ? 19.373 2.013 -14.940 1.00 54.47 281 THR A C 1
ATOM 2114 O O . THR A 1 281 ? 20.516 2.255 -15.327 1.00 54.47 281 THR A O 1
ATOM 2117 N N . VAL A 1 282 ? 18.775 0.853 -15.218 1.00 59.41 282 VAL A N 1
ATOM 2118 C CA . VAL A 1 282 ? 19.429 -0.249 -15.936 1.00 59.41 282 VAL A CA 1
ATOM 2119 C C . VAL A 1 282 ? 19.117 -0.170 -17.427 1.00 59.41 282 VAL A C 1
ATOM 2121 O O . VAL A 1 282 ? 17.972 0.074 -17.807 1.00 59.41 282 VAL A O 1
ATOM 2124 N N . GLU A 1 283 ? 20.113 -0.426 -18.283 1.00 60.00 283 GLU A N 1
ATOM 2125 C CA . GLU A 1 283 ? 19.894 -0.590 -19.723 1.00 60.00 283 GLU A CA 1
ATOM 2126 C C . GLU A 1 283 ? 18.918 -1.746 -19.982 1.00 60.00 283 GLU A C 1
ATOM 2128 O O . GLU A 1 283 ? 19.256 -2.930 -19.931 1.00 60.00 283 GLU A O 1
ATOM 2133 N N . MET A 1 284 ? 17.660 -1.393 -20.239 1.00 70.81 284 MET A N 1
ATOM 2134 C CA . MET A 1 284 ? 16.619 -2.355 -20.567 1.00 70.81 284 MET A CA 1
ATOM 2135 C C . MET A 1 284 ? 16.746 -2.753 -22.035 1.00 70.81 284 MET A C 1
ATOM 2137 O O . MET A 1 284 ? 16.807 -1.896 -22.917 1.00 70.81 284 MET A O 1
ATOM 2141 N N . THR A 1 285 ? 16.706 -4.053 -22.312 1.00 66.50 285 THR A N 1
ATOM 2142 C CA . THR A 1 285 ? 16.693 -4.585 -23.680 1.00 66.50 285 THR A CA 1
ATOM 2143 C C . THR A 1 285 ? 15.488 -5.500 -23.890 1.00 66.50 285 THR A C 1
ATOM 2145 O O . THR A 1 285 ? 14.835 -5.938 -22.940 1.00 66.50 285 THR A O 1
ATOM 2148 N N . GLY A 1 286 ? 15.152 -5.770 -25.153 1.00 79.88 286 GLY A N 1
ATOM 2149 C CA . GLY A 1 286 ? 14.127 -6.753 -25.510 1.00 79.88 286 GLY A CA 1
ATOM 2150 C C . GLY A 1 286 ? 12.742 -6.455 -24.920 1.00 79.88 286 GLY A C 1
ATOM 2151 O O . GLY A 1 286 ? 12.224 -5.346 -25.060 1.00 79.88 286 GLY A O 1
ATOM 2152 N N . GLN A 1 287 ? 12.132 -7.467 -24.294 1.00 76.88 287 GLN A N 1
ATOM 2153 C CA . GLN A 1 287 ? 10.760 -7.398 -23.767 1.00 76.88 287 GLN A CA 1
ATOM 2154 C C . GLN A 1 287 ? 10.610 -6.388 -22.628 1.00 76.88 287 GLN A C 1
ATOM 2156 O O . GLN A 1 287 ? 9.641 -5.632 -22.608 1.00 76.88 287 GLN A O 1
ATOM 2161 N N . SER A 1 288 ? 11.605 -6.292 -21.744 1.00 74.06 288 SER A N 1
ATOM 2162 C CA . SER A 1 288 ? 11.593 -5.335 -20.638 1.00 74.06 288 SER A CA 1
ATOM 2163 C C . SER A 1 288 ? 11.493 -3.894 -21.159 1.00 74.06 288 SER A C 1
ATOM 2165 O O . SER A 1 288 ? 10.691 -3.104 -20.663 1.00 74.06 288 SER A O 1
ATOM 2167 N N . GLN A 1 289 ? 12.260 -3.549 -22.203 1.00 75.62 289 GLN A N 1
ATOM 2168 C CA . GLN A 1 289 ? 12.212 -2.212 -22.808 1.00 75.62 289 GLN A CA 1
ATOM 2169 C C . GLN A 1 289 ? 10.831 -1.905 -23.408 1.00 75.62 289 GLN A C 1
ATOM 2171 O O . GLN A 1 289 ? 10.334 -0.785 -23.280 1.00 75.62 289 GLN A O 1
ATOM 2176 N N . ALA A 1 290 ? 10.203 -2.892 -24.055 1.00 75.06 290 ALA A N 1
ATOM 2177 C CA . ALA A 1 290 ? 8.879 -2.737 -24.649 1.00 75.06 290 ALA A CA 1
ATOM 2178 C C . ALA A 1 290 ? 7.794 -2.510 -23.583 1.00 75.06 290 ALA A C 1
ATOM 2180 O O . ALA A 1 290 ? 6.978 -1.601 -23.742 1.00 75.06 290 ALA A O 1
ATOM 2181 N N . TYR A 1 291 ? 7.824 -3.280 -22.491 1.00 75.19 291 TYR A N 1
ATOM 2182 C CA . TYR A 1 291 ? 6.886 -3.154 -21.373 1.00 75.19 291 TYR A CA 1
ATOM 2183 C C . TYR A 1 291 ? 6.948 -1.758 -20.734 1.00 75.19 291 TYR A C 1
ATOM 2185 O O . TYR A 1 291 ? 5.939 -1.054 -20.657 1.00 75.19 291 TYR A O 1
ATOM 2193 N N . THR A 1 292 ? 8.151 -1.298 -20.380 1.00 75.44 292 THR A N 1
ATOM 2194 C CA . THR A 1 292 ? 8.355 0.034 -19.791 1.00 75.44 292 THR A CA 1
ATOM 2195 C C . THR A 1 292 ? 7.957 1.158 -20.745 1.00 75.44 292 THR A C 1
ATOM 2197 O O . THR A 1 292 ? 7.340 2.136 -20.326 1.00 75.44 292 THR A O 1
ATOM 2200 N N . ALA A 1 293 ? 8.261 1.039 -22.042 1.00 76.00 293 ALA A N 1
ATOM 2201 C CA . ALA A 1 293 ? 7.869 2.049 -23.023 1.00 76.00 293 ALA A CA 1
ATOM 2202 C C . ALA A 1 293 ? 6.341 2.173 -23.148 1.00 76.00 293 ALA A C 1
ATOM 2204 O O . ALA A 1 293 ? 5.822 3.289 -23.182 1.00 76.00 293 ALA A O 1
ATOM 2205 N N . GLN A 1 294 ? 5.621 1.047 -23.185 1.00 76.31 294 GLN A N 1
ATOM 2206 C CA . GLN A 1 294 ? 4.157 1.044 -23.242 1.00 76.31 294 GLN A CA 1
ATOM 2207 C C . GLN A 1 294 ? 3.546 1.684 -21.995 1.00 76.31 294 GLN A C 1
ATOM 2209 O O . GLN A 1 294 ? 2.666 2.538 -22.121 1.00 76.31 294 GLN A O 1
ATOM 2214 N N . MET A 1 295 ? 4.045 1.334 -20.807 1.00 76.25 295 MET A N 1
ATOM 2215 C CA . MET A 1 295 ? 3.516 1.902 -19.572 1.00 76.25 295 MET A CA 1
ATOM 2216 C C . MET A 1 295 ? 3.831 3.392 -19.431 1.00 76.25 295 MET A C 1
ATOM 2218 O O . MET A 1 295 ? 2.962 4.169 -19.052 1.00 76.25 295 MET A O 1
ATOM 2222 N N . ASN A 1 296 ? 5.027 3.833 -19.823 1.00 74.56 296 ASN A N 1
ATOM 2223 C CA . ASN A 1 296 ? 5.368 5.256 -19.814 1.00 74.56 296 ASN A CA 1
ATOM 2224 C C . ASN A 1 296 ? 4.429 6.083 -20.701 1.00 74.56 296 ASN A C 1
ATOM 2226 O O . ASN A 1 296 ? 4.010 7.168 -20.305 1.00 74.56 296 ASN A O 1
ATOM 2230 N N . VAL A 1 297 ? 4.059 5.571 -21.882 1.00 75.12 297 VAL A N 1
ATOM 2231 C CA . VAL A 1 297 ? 3.056 6.220 -22.744 1.00 75.12 297 VAL A CA 1
ATOM 2232 C C . VAL A 1 297 ? 1.697 6.269 -22.052 1.00 75.12 297 VAL A C 1
ATOM 2234 O O . VAL A 1 297 ? 1.033 7.304 -22.086 1.00 75.12 297 VAL A O 1
ATOM 2237 N N . TYR A 1 298 ? 1.287 5.168 -21.426 1.00 79.06 298 TYR A N 1
ATOM 2238 C CA . TYR A 1 298 ? 0.012 5.075 -20.727 1.00 79.06 298 TYR A CA 1
ATOM 2239 C C . TYR A 1 298 ? -0.088 6.074 -19.566 1.00 79.06 298 TYR A C 1
ATOM 2241 O O . TYR A 1 298 ? -1.030 6.865 -19.500 1.00 79.06 298 TYR A O 1
ATOM 2249 N N . LEU A 1 299 ? 0.922 6.100 -18.695 1.00 74.50 299 LEU A N 1
ATOM 2250 C CA . LEU A 1 299 ? 0.989 7.022 -17.564 1.00 74.50 299 LEU A CA 1
ATOM 2251 C C . LEU A 1 299 ? 1.081 8.471 -18.020 1.00 74.50 299 LEU A C 1
ATOM 2253 O O . LEU A 1 299 ? 0.408 9.321 -17.447 1.00 74.50 299 LEU A O 1
ATOM 2257 N N . GLN A 1 300 ? 1.830 8.760 -19.088 1.00 74.88 300 GLN A N 1
ATOM 2258 C CA . GLN A 1 300 ? 1.857 10.100 -19.667 1.00 74.88 300 GLN A CA 1
ATOM 2259 C C . GLN A 1 300 ? 0.454 10.540 -20.108 1.00 74.88 300 GLN A C 1
ATOM 2261 O O . GLN A 1 300 ? 0.038 11.648 -19.790 1.00 74.88 300 GLN A O 1
ATOM 2266 N N . GLN A 1 301 ? -0.292 9.690 -20.816 1.00 76.44 301 GLN A N 1
ATOM 2267 C CA . GLN A 1 301 ? -1.646 10.029 -21.266 1.00 76.44 301 GLN A CA 1
ATOM 2268 C C . GLN A 1 301 ? -2.611 10.266 -20.100 1.00 76.44 301 GLN A C 1
ATOM 2270 O O . GLN A 1 301 ? -3.493 11.115 -20.204 1.00 76.44 301 GLN A O 1
ATOM 2275 N N . LYS A 1 302 ? -2.448 9.521 -19.002 1.00 77.69 302 LYS A N 1
ATOM 2276 C CA . LYS A 1 302 ? -3.322 9.602 -17.828 1.00 77.69 302 LYS A CA 1
ATOM 2277 C C . LYS A 1 302 ? -2.982 10.766 -16.901 1.00 77.69 302 LYS A C 1
ATOM 2279 O O . LYS A 1 302 ? -3.877 11.507 -16.515 1.00 77.69 302 LYS A O 1
ATOM 2284 N N . LEU A 1 303 ? -1.708 10.936 -16.562 1.00 72.94 303 LEU A N 1
ATOM 2285 C CA . LEU A 1 303 ? -1.242 11.957 -15.621 1.00 72.94 303 LEU A CA 1
ATOM 2286 C C . LEU A 1 303 ? -1.034 13.321 -16.290 1.00 72.94 303 LEU A C 1
ATOM 2288 O O . LEU A 1 303 ? -1.103 14.349 -15.624 1.00 72.94 303 LEU A O 1
ATOM 2292 N N . LEU A 1 304 ? -0.770 13.342 -17.601 1.00 74.25 304 LEU A N 1
ATOM 2293 C CA . LEU A 1 304 ? -0.444 14.547 -18.368 1.00 74.25 304 LEU A CA 1
ATOM 2294 C C . LEU A 1 304 ? -1.266 14.623 -19.674 1.00 74.25 304 LEU A C 1
ATOM 2296 O O . LEU A 1 304 ? -0.685 14.748 -20.757 1.00 74.25 304 LEU A O 1
ATOM 2300 N N . PRO A 1 305 ? -2.614 14.590 -19.613 1.00 67.00 305 PRO A N 1
ATOM 2301 C CA . PRO A 1 305 ? -3.470 14.504 -20.803 1.00 67.00 305 PRO A CA 1
ATOM 2302 C C . PRO A 1 305 ? -3.328 15.702 -21.757 1.00 67.00 305 PRO A C 1
ATOM 2304 O O . PRO A 1 305 ? -3.621 15.587 -22.945 1.00 67.00 305 PRO A O 1
ATOM 2307 N N . ALA A 1 306 ? -2.847 16.846 -21.260 1.00 62.12 306 ALA A N 1
ATOM 2308 C CA . ALA A 1 306 ? -2.602 18.051 -22.053 1.00 62.12 306 ALA A CA 1
ATOM 2309 C C . ALA A 1 306 ? -1.291 18.016 -22.872 1.00 62.12 306 ALA A C 1
ATOM 2311 O O . ALA A 1 306 ? -1.069 18.904 -23.696 1.00 62.12 306 ALA A O 1
ATOM 2312 N N . LEU A 1 307 ? -0.410 17.024 -22.672 1.00 57.72 307 LEU A N 1
ATOM 2313 C CA . LEU A 1 307 ? 0.848 16.910 -23.416 1.00 57.72 307 LEU A CA 1
ATOM 2314 C C . LEU A 1 307 ? 0.692 16.003 -24.652 1.00 57.72 307 LEU A C 1
ATOM 2316 O O . LEU A 1 307 ? 0.323 14.835 -24.515 1.00 57.72 307 LEU A O 1
ATOM 2320 N N . PRO A 1 308 ? 1.032 16.472 -25.869 1.00 52.84 308 PRO A N 1
ATOM 2321 C CA . PRO A 1 308 ? 0.901 15.663 -27.078 1.00 52.84 308 PRO A CA 1
ATOM 2322 C C . PRO A 1 308 ? 1.905 14.498 -27.114 1.00 52.84 308 PRO A C 1
ATOM 2324 O O . PRO A 1 308 ? 3.112 14.683 -26.944 1.00 52.84 308 PRO A O 1
ATOM 2327 N N . VAL A 1 309 ? 1.418 13.290 -27.420 1.00 53.56 309 VAL A N 1
ATOM 2328 C CA . VAL A 1 309 ? 2.258 12.111 -27.702 1.00 53.56 309 VAL A CA 1
ATOM 2329 C C . VAL A 1 309 ? 2.784 12.202 -29.140 1.00 53.56 309 VAL A C 1
ATOM 2331 O O . VAL A 1 309 ? 2.003 12.160 -30.092 1.00 53.56 309 VAL A O 1
ATOM 2334 N N . ARG A 1 310 ? 4.106 12.309 -29.345 1.00 48.09 310 ARG A N 1
ATOM 2335 C CA . ARG A 1 310 ? 4.695 12.276 -30.699 1.00 48.09 310 ARG A CA 1
ATOM 2336 C C . ARG A 1 310 ? 4.742 10.839 -31.229 1.00 48.09 310 ARG A C 1
ATOM 2338 O O . ARG A 1 310 ? 5.494 10.006 -30.731 1.00 48.09 310 ARG A O 1
ATOM 2345 N N . ARG A 1 311 ? 3.991 10.556 -32.297 1.00 41.12 311 ARG A N 1
ATOM 2346 C CA . ARG A 1 311 ? 4.198 9.358 -33.128 1.00 41.12 311 ARG A CA 1
ATOM 2347 C C . ARG A 1 311 ? 5.356 9.629 -34.093 1.00 41.12 311 ARG A C 1
ATOM 2349 O O . ARG A 1 311 ? 5.254 10.530 -34.920 1.00 41.12 311 ARG A O 1
ATOM 2356 N N . SER A 1 312 ? 6.448 8.875 -34.004 1.00 38.47 312 SER A N 1
ATOM 2357 C CA . SER A 1 312 ? 7.499 8.916 -35.031 1.00 38.47 312 SER A CA 1
ATOM 2358 C C . SER A 1 312 ? 7.014 8.175 -36.286 1.00 38.47 312 SER A C 1
ATOM 2360 O O . SER A 1 312 ? 6.439 7.094 -36.141 1.00 38.47 312 SER A O 1
ATOM 2362 N N . PRO A 1 313 ? 7.219 8.696 -37.512 1.00 30.44 313 PRO A N 1
ATOM 2363 C CA . PRO A 1 313 ? 6.894 7.957 -38.730 1.00 30.44 313 PRO A CA 1
ATOM 2364 C C . PRO A 1 313 ? 7.832 6.745 -38.901 1.00 30.44 313 PRO A C 1
ATOM 2366 O O . PRO A 1 313 ? 8.984 6.797 -38.458 1.00 30.44 313 PRO A O 1
ATOM 2369 N N . PRO A 1 314 ? 7.373 5.649 -39.538 1.00 35.59 314 PRO A N 1
ATOM 2370 C CA . PRO A 1 314 ? 8.126 4.406 -39.612 1.00 35.59 314 PRO A CA 1
ATOM 2371 C C . PRO A 1 314 ? 9.312 4.575 -40.560 1.00 35.59 314 PRO A C 1
ATOM 2373 O O . PRO A 1 314 ? 9.158 4.586 -41.780 1.00 35.59 314 PRO A O 1
ATOM 2376 N N . ARG A 1 315 ? 10.521 4.667 -40.008 1.00 40.69 315 ARG A N 1
ATOM 2377 C CA . ARG A 1 315 ? 11.747 4.455 -40.775 1.00 40.69 315 ARG A 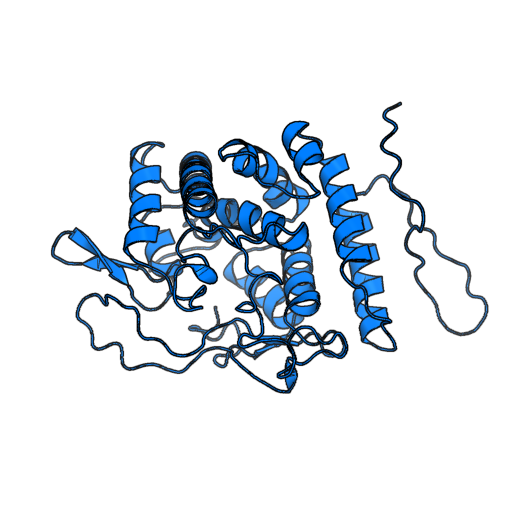CA 1
ATOM 2378 C C . ARG A 1 315 ? 12.308 3.100 -40.345 1.00 40.69 315 ARG A C 1
ATOM 2380 O O . ARG A 1 315 ? 12.937 2.977 -39.304 1.00 40.69 315 ARG A O 1
ATOM 2387 N N . THR A 1 316 ? 11.966 2.085 -41.142 1.00 42.66 316 THR A N 1
ATOM 2388 C CA . THR A 1 316 ? 12.459 0.693 -41.121 1.00 42.66 316 THR A CA 1
ATOM 2389 C C . THR A 1 316 ? 12.178 -0.156 -39.858 1.00 42.66 316 THR A C 1
ATOM 2391 O O . THR A 1 316 ? 12.887 -0.120 -38.863 1.00 42.66 316 THR A O 1
ATOM 2394 N N . SER A 1 317 ? 11.165 -1.024 -39.978 1.00 38.84 317 SER A N 1
ATOM 2395 C CA . SER A 1 317 ? 10.899 -2.290 -39.253 1.00 38.84 317 SER A CA 1
ATOM 2396 C C . SER A 1 317 ? 10.669 -2.355 -37.732 1.00 38.84 317 SER A C 1
ATOM 2398 O O . SER A 1 317 ? 10.426 -3.456 -37.244 1.00 38.84 317 SER A O 1
ATOM 2400 N N . ARG A 1 318 ? 10.610 -1.253 -36.973 1.00 40.81 318 ARG A N 1
ATOM 2401 C CA . ARG A 1 318 ? 9.957 -1.256 -35.644 1.00 40.81 318 ARG A CA 1
ATOM 2402 C C . ARG A 1 318 ? 9.232 0.062 -35.388 1.00 40.81 318 ARG A C 1
ATOM 2404 O O . ARG A 1 318 ? 9.839 1.126 -35.420 1.00 40.81 318 ARG A O 1
ATOM 2411 N N . SER A 1 319 ? 7.929 -0.011 -35.130 1.00 34.28 319 SER A N 1
ATOM 2412 C CA . SER A 1 319 ? 7.135 1.120 -34.647 1.00 34.28 319 SER A CA 1
ATOM 2413 C C . SER A 1 319 ? 7.499 1.387 -33.186 1.00 34.28 319 SER A C 1
ATOM 2415 O O . SER A 1 319 ? 6.959 0.746 -32.290 1.00 34.28 319 SER A O 1
ATOM 2417 N N . THR A 1 320 ? 8.434 2.297 -32.927 1.00 41.78 320 THR A N 1
ATOM 2418 C CA . THR A 1 320 ? 8.763 2.730 -31.562 1.00 41.78 320 THR A CA 1
ATOM 2419 C C . THR A 1 320 ? 7.894 3.934 -31.193 1.00 41.78 320 THR A C 1
ATOM 2421 O O . THR A 1 320 ? 7.998 5.003 -31.798 1.00 41.78 320 THR A O 1
ATOM 2424 N N . LEU A 1 321 ? 7.012 3.768 -30.204 1.00 41.16 321 LEU A N 1
ATOM 2425 C CA . LEU A 1 321 ? 6.338 4.887 -29.541 1.00 41.16 321 LEU A CA 1
ATOM 2426 C C . LEU A 1 321 ? 7.405 5.707 -28.804 1.00 41.16 321 LEU A C 1
ATOM 2428 O O . LEU A 1 321 ? 8.044 5.204 -27.883 1.00 41.16 321 LEU A O 1
ATOM 2432 N N . THR A 1 322 ? 7.632 6.949 -29.237 1.00 44.31 322 THR A N 1
ATOM 2433 C CA . THR A 1 322 ? 8.648 7.814 -28.626 1.00 44.31 322 THR A CA 1
ATOM 2434 C C . THR A 1 322 ? 7.999 8.671 -27.550 1.00 44.31 322 THR A C 1
ATOM 2436 O O . THR A 1 322 ? 7.214 9.575 -27.828 1.00 44.31 322 THR A O 1
ATOM 2439 N N . VAL A 1 323 ? 8.338 8.360 -26.308 1.00 50.06 323 VAL A N 1
ATOM 2440 C CA . VAL A 1 323 ? 7.984 9.122 -25.112 1.00 50.06 323 VAL A CA 1
ATOM 2441 C C . VAL A 1 323 ? 8.697 10.487 -25.132 1.00 50.06 323 VAL A C 1
ATOM 2443 O O . VAL A 1 323 ? 9.840 10.575 -25.588 1.00 50.06 323 VAL A O 1
ATOM 2446 N N . LEU A 1 324 ? 8.058 11.564 -24.647 1.00 46.81 324 LEU A N 1
ATOM 2447 C CA . LEU A 1 324 ? 8.699 12.888 -24.579 1.00 46.81 324 LEU A CA 1
ATOM 2448 C C . LEU A 1 324 ? 10.015 12.823 -23.776 1.00 46.81 324 LEU A C 1
ATOM 2450 O O . LEU A 1 324 ? 10.081 12.305 -22.656 1.00 46.81 324 LEU A O 1
ATOM 2454 N N . THR A 1 325 ? 11.082 13.354 -24.376 1.00 45.59 325 THR A N 1
ATOM 2455 C CA . THR A 1 325 ? 12.423 13.471 -23.781 1.00 45.59 325 THR A CA 1
ATOM 2456 C C . THR A 1 325 ? 12.631 14.781 -23.027 1.00 45.59 325 THR A C 1
ATOM 2458 O O . THR A 1 325 ? 13.624 14.905 -22.319 1.00 45.59 325 THR A O 1
ATOM 2461 N N . GLN A 1 326 ? 11.718 15.749 -23.147 1.00 44.78 326 GLN A N 1
ATOM 2462 C CA . GLN A 1 326 ? 11.838 17.016 -22.433 1.00 44.78 326 GLN A CA 1
ATOM 2463 C C . GLN A 1 326 ? 11.292 16.896 -20.999 1.00 44.78 326 GLN A C 1
ATOM 2465 O O . GLN A 1 326 ? 10.231 16.289 -20.812 1.00 44.78 326 GLN A O 1
ATOM 2470 N N . PRO A 1 327 ? 11.989 17.457 -19.989 1.00 49.50 327 PRO A N 1
ATOM 2471 C CA . PRO A 1 327 ? 11.427 17.614 -18.650 1.00 49.50 327 PRO A CA 1
ATOM 2472 C C . PRO A 1 327 ? 10.125 18.411 -18.763 1.00 49.50 327 PRO A C 1
ATOM 2474 O O . PRO A 1 327 ? 10.050 19.336 -19.578 1.00 49.50 327 PRO A O 1
ATOM 2477 N N . CYS A 1 328 ? 9.083 18.055 -18.002 1.00 53.50 328 CYS A N 1
ATOM 2478 C CA . CYS A 1 328 ? 7.864 18.858 -18.061 1.00 53.50 328 CYS A CA 1
ATOM 2479 C C . CYS A 1 328 ? 8.219 20.258 -17.556 1.00 53.50 328 CYS A C 1
ATOM 2481 O O . CYS A 1 328 ? 8.695 20.430 -16.436 1.00 53.50 328 CYS A O 1
ATOM 2483 N N . SER A 1 329 ? 8.050 21.254 -18.418 1.00 44.69 329 SER A N 1
ATOM 2484 C CA . SER A 1 329 ? 8.272 22.648 -18.067 1.00 44.69 329 SER A CA 1
ATOM 2485 C C . SER A 1 329 ? 7.237 23.052 -17.020 1.00 44.69 329 SER A C 1
ATOM 2487 O O . SER A 1 329 ? 6.051 23.109 -17.326 1.00 44.69 329 SER A O 1
ATOM 2489 N N . THR A 1 330 ? 7.685 23.383 -15.810 1.00 39.06 330 THR A N 1
ATOM 2490 C CA . THR A 1 330 ? 6.858 23.957 -14.735 1.00 39.06 330 THR A CA 1
ATOM 2491 C C . THR A 1 330 ? 6.470 25.417 -14.982 1.00 39.06 330 THR A C 1
ATOM 2493 O O . THR A 1 330 ? 5.956 26.069 -14.078 1.00 39.06 330 THR A O 1
ATOM 2496 N N . ARG A 1 331 ? 6.683 25.972 -16.185 1.00 29.66 331 ARG A N 1
ATOM 2497 C CA . ARG A 1 331 ? 6.194 27.320 -16.495 1.00 29.66 331 ARG A CA 1
ATOM 2498 C C . ARG A 1 331 ? 4.677 27.311 -16.637 1.00 29.66 331 ARG A C 1
ATOM 2500 O O . ARG A 1 331 ? 4.146 27.092 -17.721 1.00 29.66 331 ARG A O 1
ATOM 2507 N N . THR A 1 332 ? 4.015 27.595 -15.522 1.00 33.09 332 THR A N 1
ATOM 2508 C CA . THR A 1 332 ? 2.771 28.358 -15.500 1.00 33.09 332 THR A CA 1
ATOM 2509 C C . THR A 1 332 ? 2.964 29.592 -16.381 1.00 33.09 332 THR A C 1
ATOM 2511 O O . THR A 1 332 ? 3.849 30.409 -16.114 1.00 33.09 332 THR A O 1
ATOM 2514 N N . SER A 1 333 ? 2.201 29.673 -17.469 1.00 31.55 333 SER A N 1
ATOM 2515 C CA . SER A 1 333 ? 1.883 30.948 -18.113 1.00 31.55 333 SER A CA 1
ATOM 2516 C C . SER A 1 333 ? 1.042 31.797 -17.175 1.00 31.55 333 SER A C 1
ATOM 2518 O O . SER A 1 333 ? 0.117 31.191 -16.583 1.00 31.55 333 SER A O 1
#

Solvent-accessible surface area (backbone atoms only — not comparable to full-atom values): 17935 Å² total; per-residue (Å²): 97,34,92,76,62,62,33,55,60,56,18,63,41,39,33,66,52,52,28,52,34,39,30,73,63,36,25,35,24,69,62,32,31,49,50,55,32,45,48,41,15,72,38,8,5,5,46,68,75,35,17,21,17,72,27,43,74,89,67,80,61,95,50,53,70,78,62,88,75,68,83,80,66,55,27,26,34,90,52,85,73,19,42,20,95,72,53,40,39,28,84,89,70,49,98,47,26,9,45,54,18,76,71,42,44,32,43,51,40,39,81,35,29,48,36,38,93,80,42,94,63,45,50,72,60,58,38,37,74,38,45,47,46,48,56,53,28,7,60,77,49,81,64,29,42,40,63,66,9,32,19,51,32,41,17,52,33,40,46,51,36,67,76,70,39,93,80,67,52,43,49,65,68,15,45,51,48,51,36,30,50,43,47,42,52,21,60,46,40,8,49,66,57,52,18,34,69,74,31,39,31,26,56,64,14,33,49,71,37,97,86,71,46,62,19,33,51,76,58,37,83,36,85,95,59,41,47,32,89,64,70,43,38,42,64,83,48,36,59,65,39,32,37,64,28,50,71,47,30,64,92,62,85,37,91,52,44,72,35,46,79,66,63,33,64,63,53,38,34,45,53,50,54,52,46,61,63,60,68,59,78,55,92,62,59,73,55,31,36,53,50,52,49,54,49,52,49,51,50,41,52,69,48,38,67,89,59,84,80,54,77,63,79,84,76,76,99,62,89,61,80,49,69,85,85,69,77,82,76,83,73,78,127

Sequence (333 aa):
MANYGYLPRNGIITAEQAISASKDVFNMDYDLGAFLSFEAVAFGGNLATSVFSSAFHVRPPVHVCSRSLTVQGAVGGEDARTYSSTGIGSKEVGRQYGLDAHGRVEGDASATRQDYNLNDGDNHSGIPSWFARLVDAAKVNGGEFNHAATNALYGQNARLSLANNPTSVWQAHTIVVTLAEYGLITEFVGNGGVANYDSVAPFMGFETSNNGTVCAVFEHFPKNWFRRSTPYGLVDGVVGNLVPTFLSGPLLPNPLQDYFTTASIGGLGCALYQHFKNGLTVEMTGQSQAYTAQMNVYLQQKLLPALPVRRSPPRTSRSTLTVLTQPCSTRTS

=== Feature glossary ===
A reading guide for the features in this record.

Start from the sequence.

  · This is the polypeptide sequence — one letter per residue, N-terminus first. Length ranges from a few dozen residues for small domains to over a thousand for large multi-domain proteins.

Fold it, and you get atomic coordinates and the backbone conformation that goes with them.

  · Structure coordinates are given as an mmCIF _atom_site loop: one row per atom with element, residue name, chain id, sequence number, and x/y/z position in Å. Only the four main-chain atoms per residue are included here; side chains are omitted to keep the record compact.

  · Backbone dihedral angles. Every residue except chain termini has a φ (preceding-C → N → Cα → C) and a ψ (N → Cα → C → next-N). They are reported in degrees following the IUPAC sign convention. Secondary structure is essentially a statement about which (φ, ψ) basin each residue occupies.

  · The SS8 string is DSSP's per-residue secondary-structure call. α-helix (H) means an i→i+4 H-bond ladder; β-strand (E) means the residue participates in a β-sheet; 3₁₀ (G) and π (I) are tighter and wider helices; T/S are turns/bends; '-' is loop.

  · SS3 is a coarse helix/strand/coil call (letters a/b/c) made by the P-SEA algorithm from inter-Cα distances and dihedrals. It is less detailed than DSSP but needs only Cα positions.

Summarize the fold with a handful of shape descriptors and a per-residue structural alphabet.

  · Radius of gyration (Rg) is the root-mean-square distance of Cα atoms from their centroid — a single number for overall size and compactness. A globular domain of N residues has Rg ≈ 2.2·N^0.38 Å; an extended or disordered chain has a much larger Rg. The Cα contact count is the number of residue pairs whose Cα atoms are within 8 Å and are more than four positions apart in sequence — a standard proxy for tertiary packing density. The bounding box is the smallest axis-aligned box enclosing all Cα atoms.

  · The Foldseek 3Di string encodes local tertiary geometry as a 20-letter alphabet — one character per residue — derived from the relative positions of nearby Cα atoms. Unlike the amino-acid sequence, 3Di is a direct function of the 3D structure, so two proteins with the same fold have similar 3Di strings even at low sequence identity.

  · Solvent-accessible surface area (SASA) is the area in Å² traced out by the centre of a 1.4 Å probe sphere (a water molecule) rolled over the protein's van der Waals surface (Shrake–Rupley / Lee–Richards construction). Buried residues have near-zero SASA; fully exposed residues can exceed 200 Å². The total SASA scales roughly with the number of surface residues.

Ask how reliable the model is.

  · pLDDT (predicted Local Distance Difference Test) is AlphaFold's per-residue confidence score, ranging from 0 to 100. Values above 90 indicate high confidence (typically well-packed cores); 70–90 is confident; 50–70 low confidence; below 50 usually means the region is disordered or the prediction is unreliable there. AlphaFold stores pLDDT in the mmCIF B-factor column.

  · B-factor (Debye–Waller factor) reflects atomic displacement in the crystal lattice. It is an experimental observable (units Å²), not a prediction; low values mean the atom is pinned down, high values mean it moves or is heterogeneous across the crystal.

  · Predicted Aligned Error (PAE) is an AlphaFold confidence matrix: entry (i, j) is the expected error in the position of residue j, in ångströms, when the prediction is superimposed on the true structure at residue i. Low PAE within a block of residues means that block is internally rigid and well-predicted; high PAE between two blocks means their relative placement is uncertain even if each block individually is confident.

Place it in context: what it resembles, what it is annotated as, and how it looks.

  · Nearest PDB neighbors are the top structural matches found by Foldseek when searching this structure against the entire Protein Data Bank. Each hit reports a TM-score (0 to 1; >0.5 almost always implies the same fold) and an E-value. These are *structural* homologs — they may share no detectable sequence similarity.

  · Functional annotations link the protein to curated databases. InterPro entries identify conserved domains and families by matching the sequence against member-database signatures (Pfam, PROSITE, CDD, …). Gene Ontology (GO) terms describe molecular function, biological process, and cellular component in a controlled vocabulary. CATH places the structure in a hierarchical fold classification (Class/Architecture/Topology/Homologous-superfamily). The organism is the source species.

  · Three diagnostic plots accompany the record. The Cα contact map visualizes the tertiary structure as a 2D adjacency matrix (8 Å cutoff, sequence-local contacts suppressed). The Ramachandran plot shows the distribution of backbone (φ, ψ) torsions, with points in the α and β basins reflecting secondary structure content. The PAE plot shows AlphaFold's inter-residue confidence as a color matrix.

  · Six rendered views show the 3D structure from the faces of a cube — i.e. along ±x, ±y, ±z. Rendering representation is drawn randomly per protein from cartoon (secondary-structure ribbons), sticks (backbone bonds), or molecular surface; coloring is either N→C rainbow (blue at the N-terminus t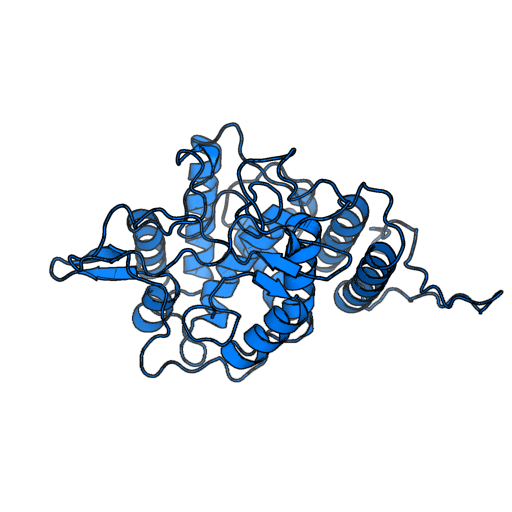hrough red at the C-terminus) or one color per chain.